Protein AF-A0A6L3ML78-F1 (afdb_monomer_lite)

Secondary structure (DSSP, 8-state):
-EEEEEE-HHHHHHHHHHS-TT-HHHHHHHHHHHHSS-EEHHHHHHH-TTHHHHHHHHHHTTSEEEEEE-TT--------TTS-EETTEEPPPPPPHHHHHHHHHHHH--SS--------TTS-HHHHHHHHHHHHHHH-TT--B----S-GGGHHHHHHHHHHHHBTTB-GGGB----TTS-HHHHHHHHHHHHTT--SB-

Organism: NCBI:txid1503055

pLDDT: mean 83.53, std 16.33, range [33.06, 96.94]

Structure (mmCIF, N/CA/C/O backbone):
data_AF-A0A6L3ML78-F1
#
_entry.id   AF-A0A6L3ML78-F1
#
loop_
_atom_site.group_PDB
_atom_site.id
_atom_site.type_symbol
_atom_site.label_atom_id
_atom_site.label_alt_id
_atom_site.label_comp_id
_atom_site.label_asym_id
_atom_site.label_entity_id
_atom_site.label_seq_id
_atom_site.pdbx_PDB_ins_code
_atom_site.Cartn_x
_atom_site.Cartn_y
_atom_site.Cartn_z
_atom_site.occupancy
_atom_site.B_iso_or_equiv
_atom_site.auth_seq_id
_atom_site.auth_comp_id
_atom_site.auth_asym_id
_atom_site.auth_atom_id
_atom_site.pdbx_PDB_model_num
ATOM 1 N N . PRO A 1 1 ? -17.386 3.793 2.631 1.00 55.84 1 PRO A N 1
ATOM 2 C CA . PRO A 1 1 ? -17.656 4.763 3.715 1.00 55.84 1 PRO A CA 1
ATOM 3 C C . PRO A 1 1 ? -17.001 4.334 5.033 1.00 55.84 1 PRO A C 1
ATOM 5 O O . PRO A 1 1 ? -17.181 3.195 5.463 1.00 55.84 1 PRO A O 1
ATOM 8 N N . GLU A 1 2 ? -16.196 5.215 5.623 1.00 75.12 2 GLU A N 1
ATOM 9 C CA . GLU A 1 2 ? -15.619 5.027 6.959 1.00 75.12 2 GLU A CA 1
ATOM 10 C C . GLU A 1 2 ? -16.429 5.862 7.963 1.00 75.12 2 GLU A C 1
ATOM 12 O O . GLU A 1 2 ? -16.670 7.046 7.727 1.00 75.12 2 GLU A O 1
ATOM 17 N N . LEU A 1 3 ? -16.877 5.248 9.064 1.00 84.12 3 LEU A N 1
ATOM 18 C CA . LEU A 1 3 ? -17.569 5.964 10.138 1.00 84.12 3 LEU A CA 1
ATOM 19 C C . LEU A 1 3 ? -16.542 6.633 11.047 1.00 84.12 3 LEU A C 1
ATOM 21 O O . LEU A 1 3 ? -15.679 5.961 11.622 1.00 84.12 3 LEU A O 1
ATOM 25 N N . ARG A 1 4 ? -16.674 7.947 11.204 1.00 89.38 4 ARG A N 1
ATOM 26 C CA . ARG A 1 4 ? -15.828 8.757 12.073 1.00 89.38 4 ARG A CA 1
ATOM 27 C C . ARG A 1 4 ? -16.647 9.376 13.192 1.00 89.38 4 ARG A C 1
ATOM 29 O O . ARG A 1 4 ? -17.733 9.902 12.975 1.00 89.38 4 ARG A O 1
ATOM 36 N N . TYR A 1 5 ? -16.101 9.306 14.398 1.00 92.38 5 TYR A N 1
ATOM 37 C CA . TYR A 1 5 ? -16.705 9.834 15.612 1.00 92.38 5 TYR A CA 1
ATOM 38 C C . TYR A 1 5 ? -16.014 11.142 15.964 1.00 92.38 5 TYR A C 1
ATOM 40 O O . TYR A 1 5 ? -14.812 11.153 16.231 1.00 92.38 5 TYR A O 1
ATOM 48 N N . ARG A 1 6 ? -16.762 12.242 15.968 1.00 93.38 6 ARG A N 1
ATOM 49 C CA . ARG A 1 6 ? -16.261 13.574 16.316 1.00 93.38 6 ARG A CA 1
ATOM 50 C C . ARG A 1 6 ? -16.903 14.057 17.605 1.00 93.38 6 ARG A C 1
ATOM 52 O O . ARG A 1 6 ? -18.104 13.891 17.810 1.00 93.38 6 ARG A O 1
ATOM 59 N N . LEU A 1 7 ? -16.114 14.699 18.461 1.00 94.44 7 LEU A N 1
ATOM 60 C CA . LEU A 1 7 ? -16.642 15.362 19.646 1.00 94.44 7 LEU A CA 1
ATOM 61 C C . LEU A 1 7 ? -17.448 16.606 19.253 1.00 94.44 7 LEU A C 1
ATOM 63 O O . LEU A 1 7 ? -16.925 17.498 18.584 1.00 94.44 7 LEU A O 1
ATOM 67 N N . THR A 1 8 ? -18.704 16.686 19.689 1.00 94.31 8 THR A N 1
ATOM 68 C CA . THR A 1 8 ? -19.526 17.889 19.495 1.00 94.31 8 THR A CA 1
ATOM 69 C C . THR A 1 8 ? -19.161 18.963 20.518 1.00 94.31 8 THR A C 1
ATOM 71 O O . THR A 1 8 ? -18.552 18.682 21.553 1.00 94.31 8 THR A O 1
ATOM 74 N N . GLU A 1 9 ? -19.571 20.207 20.276 1.00 91.06 9 GLU A N 1
ATOM 75 C CA . GLU A 1 9 ? -19.424 21.284 21.263 1.00 91.06 9 GLU A CA 1
ATOM 76 C C . GLU A 1 9 ? -20.159 20.951 22.575 1.00 91.06 9 GLU A C 1
ATOM 78 O O . GLU A 1 9 ? -19.611 21.115 23.666 1.00 91.06 9 GLU A O 1
ATOM 83 N N . THR A 1 10 ? -21.353 20.357 22.471 1.00 90.62 10 THR A N 1
ATOM 84 C CA . THR A 1 10 ? -22.127 19.868 23.620 1.00 90.62 10 THR A CA 1
ATOM 85 C C . THR A 1 10 ? -21.385 18.772 24.387 1.00 90.62 10 THR A C 1
ATOM 87 O O . THR A 1 10 ? -21.334 18.806 25.616 1.00 90.62 10 THR A O 1
ATOM 90 N N . GLY A 1 11 ? -20.766 17.817 23.686 1.00 91.62 11 GLY A N 1
ATOM 91 C CA . GLY A 1 11 ? -19.964 16.766 24.311 1.00 91.62 11 GLY A CA 1
ATOM 92 C C . GLY A 1 11 ? -18.706 17.298 24.986 1.00 91.62 11 GLY A C 1
ATOM 93 O O . GLY A 1 11 ? -18.366 16.852 26.082 1.00 91.62 11 GLY A O 1
ATOM 94 N N . ARG A 1 12 ? -18.046 18.292 24.380 1.00 91.56 12 ARG A N 1
ATOM 95 C CA . ARG A 1 12 ? -16.851 18.942 24.938 1.00 91.56 12 ARG A CA 1
ATOM 96 C C . ARG A 1 12 ? -17.141 19.622 26.276 1.00 91.56 12 ARG A C 1
ATOM 98 O O . ARG A 1 12 ? -16.306 19.550 27.173 1.00 91.56 12 ARG A O 1
ATOM 105 N N . ALA A 1 13 ? -18.319 20.226 26.423 1.00 90.62 13 ALA A N 1
ATOM 106 C CA . ALA A 1 13 ? -18.760 20.816 27.684 1.00 90.62 13 ALA A CA 1
ATOM 107 C C . ALA A 1 13 ? -19.220 19.764 28.714 1.00 90.62 13 ALA A C 1
ATOM 109 O O . ALA A 1 13 ? -18.950 19.915 29.900 1.00 90.62 13 ALA A O 1
ATOM 110 N N . ALA A 1 14 ? -19.901 18.696 28.281 1.00 90.12 14 ALA A N 1
ATOM 111 C CA . ALA A 1 14 ? -20.551 17.745 29.188 1.00 90.12 14 ALA A CA 1
ATOM 112 C C . ALA A 1 14 ? -19.639 16.613 29.706 1.00 90.12 14 ALA A C 1
ATOM 114 O O . ALA A 1 14 ? -19.778 16.185 30.853 1.00 90.12 14 ALA A O 1
ATOM 115 N N . LEU A 1 15 ? -18.715 16.096 28.885 1.00 89.62 15 LEU A N 1
ATOM 116 C CA . LEU A 1 15 ? -17.905 14.916 29.229 1.00 89.62 15 LEU A CA 1
ATOM 117 C C . LEU A 1 15 ? -16.982 15.089 30.453 1.00 89.62 15 LEU A C 1
ATOM 119 O O . LEU A 1 15 ? -16.873 14.128 31.220 1.00 89.62 15 LEU A O 1
ATOM 123 N N . PRO A 1 16 ? -16.318 16.240 30.693 1.00 86.38 16 PRO A N 1
ATOM 124 C CA . PRO A 1 16 ? -15.431 16.389 31.851 1.00 86.38 16 PRO A CA 1
ATOM 125 C C . PRO A 1 16 ? -16.120 16.104 33.196 1.00 86.38 16 PRO A C 1
ATOM 127 O O . PRO A 1 16 ? -15.530 15.437 34.058 1.00 86.38 16 PRO A O 1
ATOM 130 N N . ASP A 1 17 ? -17.379 16.535 33.322 1.00 87.19 17 ASP A N 1
ATOM 131 C CA . ASP A 1 17 ? -18.188 16.419 34.540 1.00 87.19 17 ASP A CA 1
ATOM 132 C C . ASP A 1 17 ? -19.038 15.141 34.570 1.00 87.19 17 ASP A C 1
ATOM 134 O O . ASP A 1 17 ? -19.231 14.543 35.629 1.00 87.19 17 ASP A O 1
ATOM 138 N N . ALA A 1 18 ? -19.518 14.674 33.413 1.00 87.81 18 ALA A N 1
ATOM 139 C CA . ALA A 1 18 ? -20.353 13.476 33.326 1.00 87.81 18 ALA A CA 1
ATOM 140 C C . ALA A 1 18 ? -19.575 12.166 33.547 1.00 87.81 18 ALA A C 1
ATOM 142 O O . ALA A 1 18 ? -20.171 11.131 33.862 1.00 87.81 18 ALA A O 1
ATOM 143 N N . LEU A 1 19 ? -18.249 12.173 33.361 1.00 90.06 19 LEU A N 1
ATOM 144 C CA . LEU A 1 19 ? -17.433 10.967 33.460 1.00 90.06 19 LEU A CA 1
ATOM 145 C C . LEU A 1 19 ? -16.939 10.700 34.890 1.00 90.06 19 LEU A C 1
ATOM 147 O O . LEU A 1 19 ? -16.355 11.580 35.529 1.00 90.06 19 LEU A O 1
ATOM 151 N N . PRO A 1 20 ? -17.036 9.451 35.385 1.00 86.75 20 PRO A N 1
ATOM 152 C CA . PRO A 1 20 ? -16.592 9.114 36.732 1.00 86.75 20 PRO A CA 1
ATOM 153 C C . PRO A 1 20 ? -15.099 9.412 36.923 1.00 86.75 20 PRO A C 1
ATOM 155 O O . PRO A 1 20 ? -14.268 9.112 36.060 1.00 86.75 20 PRO A O 1
ATOM 158 N N . ALA A 1 21 ? -14.736 9.963 38.085 1.00 78.50 21 ALA A N 1
ATOM 159 C CA . ALA A 1 21 ? -13.356 10.355 38.403 1.00 78.50 21 ALA A CA 1
ATOM 160 C C . ALA A 1 21 ? -12.352 9.189 38.293 1.00 78.50 21 ALA A C 1
ATOM 162 O O . ALA A 1 21 ? -11.209 9.382 37.894 1.00 78.50 21 ALA A O 1
ATOM 163 N N . ARG A 1 22 ? -12.792 7.956 38.587 1.00 79.88 22 ARG A N 1
ATOM 164 C CA . ARG A 1 22 ? -11.973 6.729 38.504 1.00 79.88 22 ARG A CA 1
ATOM 165 C C . ARG A 1 22 ? -12.090 5.987 37.160 1.00 79.88 22 ARG A C 1
ATOM 167 O O . ARG A 1 22 ? -11.505 4.921 36.994 1.00 79.88 22 ARG A O 1
ATOM 174 N N . GLY A 1 23 ? -12.826 6.531 36.187 1.00 84.69 23 GLY A N 1
ATOM 175 C CA . GLY A 1 23 ? -13.055 5.927 34.869 1.00 84.69 23 GLY A CA 1
ATOM 176 C C . GLY A 1 23 ? -11.926 6.186 33.870 1.00 84.69 23 GLY A C 1
ATOM 177 O O . GLY A 1 23 ? -12.154 6.823 32.845 1.00 84.69 23 GLY A O 1
ATOM 178 N N . ALA A 1 24 ? -10.713 5.696 34.143 1.00 86.06 24 ALA A N 1
ATOM 179 C CA . ALA A 1 24 ? -9.514 6.035 33.365 1.00 86.06 24 ALA A CA 1
ATOM 180 C C . ALA A 1 24 ? -9.612 5.711 31.857 1.00 86.06 24 ALA A C 1
ATOM 182 O O . ALA A 1 24 ? -9.069 6.444 31.037 1.00 86.06 24 ALA A O 1
ATOM 183 N N . ALA A 1 25 ? -10.298 4.629 31.468 1.00 85.25 25 ALA A N 1
ATOM 184 C CA . ALA A 1 25 ? -10.495 4.286 30.053 1.00 85.25 25 ALA A CA 1
ATOM 185 C C . ALA A 1 25 ? -11.492 5.227 29.349 1.00 85.25 25 ALA A C 1
ATOM 187 O O . ALA A 1 25 ? -11.229 5.672 28.238 1.00 85.25 25 ALA A O 1
ATOM 188 N N . LEU A 1 26 ? -12.594 5.586 30.020 1.00 90.94 26 LEU A N 1
ATOM 189 C CA . LEU A 1 26 ? -13.583 6.533 29.492 1.00 90.94 26 LEU A CA 1
ATOM 190 C C . LEU A 1 26 ? -12.979 7.928 29.323 1.00 90.94 26 LEU A C 1
ATOM 192 O O . LEU A 1 26 ? -13.167 8.562 28.291 1.00 90.94 26 LEU A O 1
ATOM 196 N N . ARG A 1 27 ? -12.202 8.380 30.315 1.00 89.44 27 ARG A N 1
ATOM 197 C CA . ARG A 1 27 ? -11.505 9.670 30.255 1.00 89.44 27 ARG A CA 1
ATOM 198 C C . ARG A 1 27 ? -10.441 9.696 29.157 1.00 89.44 27 ARG A C 1
ATOM 200 O O . ARG A 1 27 ? -10.343 10.698 28.468 1.00 89.44 27 ARG A O 1
ATOM 207 N N . ARG A 1 28 ? -9.706 8.598 28.934 1.00 90.38 28 ARG A N 1
ATOM 208 C CA . ARG A 1 28 ? -8.777 8.485 27.792 1.00 90.38 28 ARG A CA 1
ATOM 209 C C . ARG A 1 28 ? -9.492 8.569 26.446 1.00 90.38 28 ARG A C 1
ATOM 211 O O . ARG A 1 28 ? -9.011 9.272 25.568 1.00 90.38 28 ARG A O 1
ATOM 218 N N . LEU A 1 29 ? -10.628 7.887 26.292 1.00 91.62 29 LEU A N 1
ATOM 219 C CA . LEU A 1 29 ? -11.422 7.962 25.063 1.00 91.62 29 LEU A CA 1
ATOM 220 C C . LEU A 1 29 ? -11.949 9.387 24.815 1.00 91.62 29 LEU A C 1
ATOM 222 O O . LEU A 1 29 ? -11.827 9.896 23.706 1.00 91.62 29 LEU A O 1
ATOM 226 N N . ALA A 1 30 ? -12.480 10.044 25.850 1.00 91.88 30 ALA A N 1
ATOM 227 C CA . ALA A 1 30 ? -12.945 11.429 25.760 1.00 91.88 30 ALA A CA 1
ATOM 228 C C . ALA A 1 30 ? -11.808 12.411 25.443 1.00 91.88 30 ALA A C 1
ATOM 230 O O . ALA A 1 30 ? -11.984 13.297 24.614 1.00 91.88 30 ALA A O 1
ATOM 231 N N . GLN A 1 31 ? -10.639 12.228 26.063 1.00 89.94 31 GLN A N 1
ATOM 232 C CA . GLN A 1 31 ? -9.462 13.052 25.806 1.00 89.94 31 GLN A CA 1
ATOM 233 C C . GLN A 1 31 ? -8.976 12.894 24.361 1.00 89.94 31 GLN A C 1
ATOM 235 O O . GLN A 1 31 ? -8.762 13.886 23.680 1.00 89.94 31 GLN A O 1
ATOM 240 N N . ALA A 1 32 ? -8.893 11.663 23.853 1.00 86.94 32 ALA A N 1
ATOM 241 C CA . ALA A 1 32 ? -8.496 11.424 22.468 1.00 86.94 32 ALA A CA 1
ATOM 242 C C . ALA A 1 32 ? -9.461 12.066 21.459 1.00 86.94 32 ALA A C 1
ATOM 244 O O . ALA A 1 32 ? -9.012 12.646 20.476 1.00 86.94 32 ALA A O 1
ATOM 245 N N . LEU A 1 33 ? -10.772 12.025 21.720 1.00 90.25 33 LEU A N 1
ATOM 246 C CA . LEU A 1 33 ? -11.774 12.740 20.921 1.00 90.25 33 LEU A CA 1
ATOM 247 C C . LEU A 1 33 ? -11.673 14.270 21.038 1.00 90.25 33 LEU A C 1
ATOM 249 O O . LEU A 1 33 ? -12.135 14.977 20.149 1.00 90.25 33 LEU A O 1
ATOM 253 N N . ALA A 1 34 ? -11.129 14.791 22.138 1.00 88.44 34 ALA A N 1
ATOM 254 C CA . ALA A 1 34 ? -10.924 16.224 22.328 1.00 88.44 34 ALA A CA 1
ATOM 255 C C . ALA A 1 34 ? -9.651 16.734 21.634 1.00 88.44 34 ALA A C 1
ATOM 257 O O . ALA A 1 34 ? -9.654 17.883 21.182 1.00 88.44 34 ALA A O 1
ATOM 258 N N . ASP A 1 35 ? -8.620 15.884 21.561 1.00 85.56 35 ASP A N 1
ATOM 259 C CA . ASP A 1 35 ? -7.292 16.164 20.995 1.00 85.56 35 ASP A CA 1
ATOM 260 C C . ASP A 1 35 ? -7.204 15.906 19.481 1.00 85.56 35 ASP A C 1
ATOM 262 O O . ASP A 1 35 ? -6.277 16.382 18.827 1.00 85.56 35 ASP A O 1
ATOM 266 N N . THR A 1 36 ? -8.146 15.146 18.917 1.00 79.62 36 THR A N 1
ATOM 267 C CA . THR A 1 36 ? -8.196 14.806 17.487 1.00 79.62 36 THR A CA 1
ATOM 268 C C . THR A 1 36 ? -9.501 15.277 16.849 1.00 79.62 36 THR A C 1
ATOM 270 O O . THR A 1 36 ? -10.532 15.360 17.512 1.00 79.62 36 THR A O 1
ATOM 273 N N . ASP A 1 37 ? -9.482 15.564 15.542 1.00 79.00 37 ASP A N 1
ATOM 274 C CA . ASP A 1 37 ? -10.679 16.019 14.814 1.00 79.00 37 ASP A CA 1
ATOM 275 C C . ASP A 1 37 ? -11.779 14.949 14.728 1.00 79.00 37 ASP A C 1
ATOM 277 O O . ASP A 1 37 ? -12.964 15.271 14.609 1.00 79.00 37 ASP A O 1
ATOM 281 N N . SER A 1 38 ? -11.387 13.673 14.722 1.00 88.06 38 SER A N 1
ATOM 282 C CA . SER A 1 38 ? -12.282 12.515 14.758 1.00 88.06 38 SER A CA 1
ATOM 283 C C . SER A 1 38 ? -11.499 11.232 15.043 1.00 88.06 38 SER A C 1
ATOM 285 O O . SER A 1 38 ? -10.314 11.145 14.723 1.00 88.06 38 SER A O 1
ATOM 287 N N . LEU A 1 39 ? -12.177 10.217 15.581 1.00 86.31 39 LEU A N 1
ATOM 288 C CA . LEU A 1 39 ? -11.641 8.866 15.749 1.00 86.31 39 LEU A CA 1
ATOM 289 C C . LEU A 1 39 ? -12.404 7.857 14.898 1.00 86.31 39 LEU A C 1
ATOM 291 O O . LEU A 1 39 ? -13.612 7.979 14.694 1.00 86.31 39 LEU A O 1
ATOM 295 N N . THR A 1 40 ? -11.705 6.813 14.466 1.00 88.38 40 THR A N 1
ATOM 296 C CA . THR A 1 40 ? -12.326 5.610 13.908 1.00 88.38 40 THR A CA 1
ATOM 297 C C . THR A 1 40 ? -12.737 4.661 15.042 1.00 88.38 40 THR A C 1
ATOM 299 O O . THR A 1 40 ? -12.206 4.727 16.158 1.00 88.38 40 THR A O 1
ATOM 302 N N . LEU A 1 41 ? -13.680 3.743 14.790 1.00 85.69 41 LEU A N 1
ATOM 303 C CA . LEU A 1 41 ? -14.045 2.738 15.798 1.00 85.69 41 LEU A CA 1
ATOM 304 C C . LEU A 1 41 ? -12.859 1.836 16.217 1.00 85.69 41 LEU A C 1
ATOM 306 O O . LEU A 1 41 ? -12.744 1.547 17.413 1.00 85.69 41 LEU A O 1
ATOM 310 N N . PRO A 1 42 ? -11.981 1.376 15.299 1.00 80.69 42 PRO A N 1
ATOM 311 C CA . PRO A 1 42 ? -10.760 0.660 15.669 1.00 80.69 42 PRO A CA 1
ATOM 312 C C . PRO A 1 42 ? -9.862 1.441 16.638 1.00 80.69 42 PRO A C 1
ATOM 314 O O . PRO A 1 42 ? -9.512 0.899 17.689 1.00 80.69 42 PRO A O 1
ATOM 317 N N . ASP A 1 43 ? -9.567 2.714 16.357 1.00 81.88 43 ASP A N 1
ATOM 318 C CA . ASP A 1 43 ? -8.715 3.546 17.222 1.00 81.88 43 ASP A CA 1
ATOM 319 C C . ASP A 1 43 ? -9.351 3.751 18.600 1.00 81.88 43 ASP A C 1
ATOM 321 O O . ASP A 1 43 ? -8.701 3.620 19.641 1.00 81.88 43 ASP A O 1
ATOM 325 N N . ALA A 1 44 ? -10.665 3.977 18.632 1.00 88.06 44 ALA A N 1
ATOM 326 C CA . ALA A 1 44 ? -11.405 4.106 19.879 1.00 88.06 44 ALA A CA 1
ATOM 327 C C . ALA A 1 44 ? -11.350 2.821 20.730 1.00 88.06 44 ALA A C 1
ATOM 329 O O . ALA A 1 44 ? -11.258 2.895 21.959 1.00 88.06 44 ALA A O 1
ATOM 330 N N . ARG A 1 45 ? -11.352 1.633 20.104 1.00 86.19 45 ARG A N 1
ATOM 331 C CA . ARG A 1 45 ? -11.252 0.337 20.805 1.00 86.19 45 ARG A CA 1
ATOM 332 C C . ARG A 1 45 ? -9.894 0.107 21.464 1.00 86.19 45 ARG A C 1
ATOM 334 O O . ARG A 1 45 ? -9.852 -0.538 22.513 1.00 86.19 45 ARG A O 1
ATOM 341 N N . VAL A 1 46 ? -8.813 0.660 20.906 1.00 82.81 46 VAL A N 1
ATOM 342 C CA . VAL A 1 46 ? -7.479 0.643 21.538 1.00 82.81 46 VAL A CA 1
ATOM 343 C C . VAL A 1 46 ? -7.507 1.393 22.875 1.00 82.81 46 VAL A C 1
ATOM 345 O O . VAL A 1 46 ? -6.878 0.981 23.851 1.00 82.81 46 VAL A O 1
ATOM 348 N N . LEU A 1 47 ? -8.283 2.476 22.948 1.00 85.31 47 LEU A N 1
ATOM 349 C CA . LEU A 1 47 ? -8.393 3.326 24.135 1.00 85.31 47 LEU A CA 1
ATOM 350 C C . LEU A 1 47 ? -9.400 2.788 25.157 1.00 85.31 47 LEU A C 1
ATOM 352 O O . LEU A 1 47 ? -9.164 2.865 26.369 1.00 85.31 47 LEU A O 1
ATOM 356 N N . HIS A 1 48 ? -10.514 2.227 24.680 1.00 88.75 48 HIS A N 1
ATOM 357 C CA . HIS A 1 48 ? -11.566 1.666 25.514 1.00 88.75 48 HIS A CA 1
ATOM 358 C C . HIS A 1 48 ? -12.168 0.382 24.904 1.00 88.75 48 HIS A C 1
ATOM 360 O O . HIS A 1 48 ? -12.822 0.442 23.866 1.00 88.75 48 HIS A O 1
ATOM 366 N N . PRO A 1 49 ? -12.094 -0.777 25.593 1.00 81.56 49 PRO A N 1
ATOM 367 C CA . PRO A 1 49 ? -12.618 -2.043 25.064 1.00 81.56 49 PRO A CA 1
ATOM 368 C C . PRO A 1 49 ? -14.111 -2.039 24.703 1.00 81.56 49 PRO A C 1
ATOM 370 O O . PRO A 1 49 ? -14.536 -2.789 23.830 1.00 81.56 49 PRO A O 1
ATOM 373 N N . LYS A 1 50 ? -14.919 -1.201 25.369 1.00 90.44 50 LYS A N 1
ATOM 374 C CA . LYS A 1 50 ? -16.360 -1.051 25.105 1.00 90.44 50 LYS A CA 1
ATOM 375 C C . LYS A 1 50 ? -16.687 0.206 24.288 1.00 90.44 50 LYS A C 1
ATOM 377 O O . LYS A 1 50 ? -17.832 0.643 24.294 1.00 90.44 50 LYS A O 1
ATOM 382 N N . ALA A 1 51 ? -15.706 0.749 23.560 1.00 90.12 51 ALA A N 1
ATOM 383 C CA . ALA A 1 51 ? -15.838 1.997 22.812 1.00 90.12 51 ALA A CA 1
ATOM 384 C C . ALA A 1 51 ? -17.071 2.050 21.906 1.00 90.12 51 ALA A C 1
ATOM 386 O O . ALA A 1 51 ? -17.712 3.084 21.884 1.00 90.12 51 ALA A O 1
ATOM 387 N N . ALA A 1 52 ? -17.450 0.959 21.229 1.00 90.06 52 ALA A N 1
ATOM 388 C CA . ALA A 1 52 ? -18.645 0.943 20.375 1.00 90.06 52 ALA A CA 1
ATOM 389 C C . ALA A 1 52 ? -19.908 1.363 21.149 1.00 90.06 52 ALA A C 1
ATOM 391 O O . ALA A 1 52 ? -20.498 2.394 20.859 1.00 90.06 52 ALA A O 1
ATOM 392 N N . ALA A 1 53 ? -20.241 0.631 22.215 1.00 91.00 53 ALA A N 1
ATOM 393 C CA . ALA A 1 53 ? -21.417 0.922 23.032 1.00 91.00 53 ALA A CA 1
ATOM 394 C C . ALA A 1 53 ? -21.325 2.286 23.736 1.00 91.00 53 ALA A C 1
ATOM 396 O O . ALA A 1 53 ? -22.334 2.954 23.934 1.00 91.00 53 ALA A O 1
ATOM 397 N N . THR A 1 54 ? -20.118 2.704 24.126 1.00 93.94 54 THR A N 1
ATOM 398 C CA . THR A 1 54 ? -19.897 4.022 24.733 1.00 93.94 54 THR A CA 1
ATOM 399 C C . THR A 1 54 ? -20.126 5.155 23.739 1.00 93.94 54 THR A C 1
ATOM 401 O O . THR A 1 54 ? -20.775 6.134 24.085 1.00 93.94 54 THR A O 1
ATOM 404 N N . LEU A 1 55 ? -19.607 5.034 22.518 1.00 94.44 55 LEU A N 1
ATOM 405 C CA . LEU A 1 55 ? -19.771 6.035 21.470 1.00 94.44 55 LEU A CA 1
ATOM 406 C C . LEU A 1 55 ? -21.220 6.096 20.987 1.00 94.44 55 LEU A C 1
ATOM 408 O O . LEU A 1 55 ? -21.704 7.194 20.744 1.00 94.44 55 LEU A O 1
ATOM 412 N N . ASP A 1 56 ? -21.925 4.964 20.934 1.00 92.06 56 ASP A N 1
ATOM 413 C CA . ASP A 1 56 ? -23.359 4.925 20.627 1.00 92.06 56 ASP A CA 1
ATOM 414 C C . ASP A 1 56 ? -24.185 5.644 21.710 1.00 92.06 56 ASP A C 1
ATOM 416 O O . ASP A 1 56 ? -25.048 6.462 21.392 1.00 92.06 56 ASP A O 1
ATOM 420 N N . ASP A 1 57 ? -23.891 5.408 22.997 1.00 94.31 57 ASP A N 1
ATOM 421 C CA . ASP A 1 57 ? -24.524 6.129 24.114 1.00 94.31 57 ASP A CA 1
ATOM 422 C C . ASP A 1 57 ? -24.211 7.633 24.067 1.00 94.31 57 ASP A C 1
ATOM 424 O O . ASP A 1 57 ? -25.101 8.465 24.246 1.00 94.31 57 ASP A O 1
ATOM 428 N N . TRP A 1 58 ? -22.964 8.011 23.779 1.00 95.50 58 TRP A N 1
ATOM 429 C CA . TRP A 1 58 ? -22.578 9.418 23.658 1.00 95.50 58 TRP A CA 1
ATOM 430 C C . TRP A 1 58 ? -23.199 10.084 22.430 1.00 95.50 58 TRP A C 1
ATOM 432 O O . TRP A 1 58 ? -23.584 11.249 22.511 1.00 95.50 58 TRP A O 1
ATOM 442 N N . ALA A 1 59 ? -23.363 9.360 21.324 1.00 93.94 59 ALA A N 1
ATOM 443 C CA . ALA A 1 59 ? -24.055 9.855 20.142 1.00 93.94 59 ALA A CA 1
ATOM 444 C C . ALA A 1 59 ? -25.552 10.054 20.402 1.00 93.94 59 ALA A C 1
ATOM 446 O O . ALA A 1 59 ? -26.095 11.108 20.073 1.00 93.94 59 ALA A O 1
ATOM 447 N N . ALA A 1 60 ? -26.205 9.115 21.094 1.00 92.69 60 ALA A N 1
ATOM 448 C CA . ALA A 1 60 ? -27.603 9.248 21.506 1.00 92.69 60 ALA A CA 1
ATOM 449 C C . ALA A 1 60 ? -27.842 10.458 22.431 1.00 92.69 60 ALA A C 1
ATOM 451 O O . ALA A 1 60 ? -28.922 11.045 22.427 1.00 92.69 60 ALA A O 1
ATOM 452 N N . ARG A 1 61 ? -26.824 10.862 23.202 1.00 93.00 61 ARG A N 1
ATOM 453 C CA . ARG A 1 61 ? -26.836 12.065 24.056 1.00 93.00 61 ARG A CA 1
ATOM 454 C C . ARG A 1 61 ? -26.423 13.348 23.328 1.00 93.00 61 ARG A C 1
ATOM 456 O O . ARG A 1 61 ? -26.390 14.409 23.948 1.00 93.00 61 ARG A O 1
ATOM 463 N N . GLY A 1 62 ? -26.069 13.263 22.046 1.00 92.69 62 GLY A N 1
ATOM 464 C CA . GLY A 1 62 ? -25.567 14.387 21.254 1.00 92.69 62 GLY A CA 1
ATOM 465 C C . GLY A 1 62 ? -24.148 14.838 21.617 1.00 92.69 62 GLY A C 1
ATOM 466 O O . GLY A 1 62 ? -23.727 15.918 21.208 1.00 92.69 62 GLY A O 1
ATOM 467 N N . TRP A 1 63 ? -23.399 14.051 22.393 1.00 94.62 63 TRP A N 1
ATOM 468 C CA . TRP A 1 63 ? -22.020 14.362 22.791 1.00 94.62 63 TRP A CA 1
ATOM 469 C C . TRP A 1 63 ? -21.003 14.004 21.706 1.00 94.62 63 TRP A C 1
ATOM 471 O O . TRP A 1 63 ? -19.930 14.598 21.634 1.00 94.62 63 TRP A O 1
ATOM 481 N N . VAL A 1 64 ? -21.342 13.042 20.853 1.00 95.25 64 VAL A N 1
ATOM 482 C CA . VAL A 1 64 ? -20.523 12.621 19.716 1.00 95.25 64 VAL A CA 1
ATOM 483 C C . VAL A 1 64 ? -21.370 12.662 18.449 1.00 95.25 64 VAL A C 1
ATOM 485 O O . VAL A 1 64 ? -22.505 12.199 18.443 1.00 95.25 64 VAL A O 1
ATOM 488 N N . ALA A 1 65 ? -20.822 13.217 17.374 1.00 92.38 65 ALA A N 1
ATOM 489 C CA . ALA A 1 65 ? -21.399 13.134 16.040 1.00 92.38 65 ALA A CA 1
ATOM 490 C C . ALA A 1 65 ? -20.772 11.957 15.287 1.00 92.38 65 ALA A C 1
ATOM 492 O O . ALA A 1 65 ? -19.568 11.711 15.408 1.00 92.38 65 ALA A O 1
ATOM 493 N N . ILE A 1 66 ? -21.592 11.243 14.518 1.00 91.69 66 ILE A N 1
ATOM 494 C CA . ILE A 1 66 ? -21.148 10.167 13.632 1.00 91.69 66 ILE A CA 1
ATOM 495 C C . ILE A 1 66 ? -21.218 10.709 12.210 1.00 91.69 66 ILE A C 1
ATOM 497 O O . ILE A 1 66 ? -22.300 11.015 11.713 1.00 91.69 66 ILE A O 1
ATOM 501 N N . GLU A 1 67 ? -20.062 10.842 11.575 1.00 87.00 67 GLU A N 1
ATOM 502 C CA . GLU A 1 67 ? -19.942 11.286 10.192 1.00 87.00 67 GLU A CA 1
ATOM 503 C C . GLU A 1 67 ? -19.540 10.098 9.321 1.00 87.00 67 GLU A C 1
ATOM 505 O O . GLU A 1 67 ? -18.591 9.369 9.620 1.00 87.00 67 GLU A O 1
ATOM 510 N N . GLU A 1 68 ? -20.284 9.889 8.240 1.00 75.50 68 GLU A N 1
ATOM 511 C CA . GLU A 1 68 ? -19.931 8.919 7.215 1.00 75.50 68 GLU A CA 1
ATOM 512 C C . GLU A 1 68 ? -19.071 9.632 6.174 1.00 75.50 68 GLU A C 1
ATOM 514 O O . GLU A 1 68 ? -19.573 10.388 5.342 1.00 75.50 68 GLU A O 1
ATOM 519 N N . ILE A 1 69 ? -17.758 9.423 6.246 1.00 61.66 69 ILE A N 1
ATOM 520 C CA . ILE A 1 69 ? -16.837 10.046 5.302 1.00 61.66 69 ILE A CA 1
ATOM 521 C C . ILE A 1 69 ? -16.699 9.112 4.093 1.00 61.66 69 ILE A C 1
ATOM 523 O O . ILE A 1 69 ? -16.298 7.942 4.194 1.00 61.66 69 ILE A O 1
ATOM 527 N N . GLY A 1 70 ? -17.106 9.624 2.929 1.00 49.59 70 GLY A N 1
ATOM 528 C CA . GLY A 1 70 ? -16.777 9.036 1.636 1.00 49.59 70 GLY A CA 1
ATOM 529 C C . GLY A 1 70 ? -15.263 9.056 1.432 1.00 49.59 70 GLY A C 1
ATOM 530 O O . GLY A 1 70 ? -14.574 9.917 1.959 1.00 49.59 70 GLY A O 1
ATOM 531 N N . TRP A 1 71 ? -14.724 8.105 0.672 1.00 48.94 71 TRP A N 1
ATOM 532 C CA . TRP A 1 71 ? -13.275 7.903 0.496 1.00 48.94 71 TRP A CA 1
ATOM 533 C C . TRP A 1 71 ? -12.505 9.086 -0.146 1.00 48.94 71 TRP A C 1
ATOM 535 O O . TRP A 1 71 ? -11.322 8.953 -0.431 1.00 48.94 71 TRP A O 1
ATOM 545 N N . THR A 1 72 ? -13.135 10.243 -0.353 1.00 46.53 72 THR A N 1
ATOM 546 C CA . THR A 1 72 ? -12.553 11.428 -0.995 1.00 46.53 72 THR A CA 1
ATOM 547 C C . THR A 1 72 ? -12.013 12.493 -0.036 1.00 46.53 72 THR A C 1
ATOM 549 O O . THR A 1 72 ? -11.256 13.339 -0.495 1.00 46.53 72 THR A O 1
ATOM 552 N N . ASP A 1 73 ? -12.329 12.457 1.268 1.00 39.00 73 ASP A N 1
ATOM 553 C CA . ASP A 1 73 ? -12.080 13.613 2.160 1.00 39.00 73 ASP A CA 1
ATOM 554 C C . ASP A 1 73 ? -11.164 13.349 3.371 1.00 39.00 73 ASP A C 1
ATOM 556 O O . ASP A 1 73 ? -11.079 14.175 4.281 1.00 39.00 73 ASP A O 1
ATOM 560 N N . ALA A 1 74 ? -10.430 12.231 3.415 1.00 38.03 74 ALA A N 1
ATOM 561 C CA . ALA A 1 74 ? -9.391 12.065 4.434 1.00 38.03 74 ALA A CA 1
ATOM 562 C C . ALA A 1 74 ? -8.165 12.934 4.071 1.00 38.03 74 ALA A C 1
ATOM 564 O O . ALA A 1 74 ? -7.556 12.704 3.022 1.00 38.03 74 ALA A O 1
ATOM 565 N N . PRO A 1 75 ? -7.748 13.903 4.912 1.00 36.59 75 PRO A N 1
ATOM 566 C CA . PRO A 1 75 ? -6.508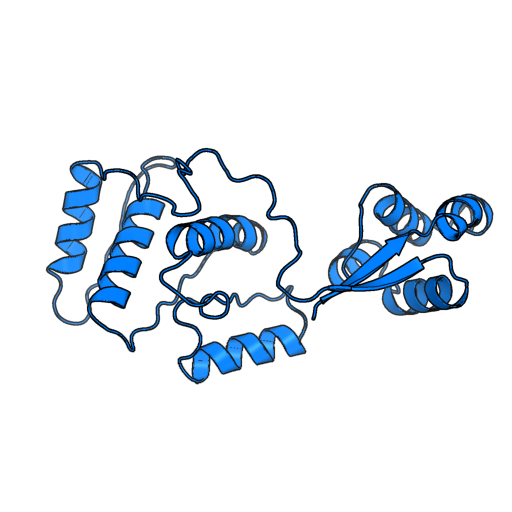 14.623 4.680 1.00 36.59 75 PRO A CA 1
ATOM 567 C C . PRO A 1 75 ? -5.357 13.626 4.805 1.00 36.59 75 PRO A C 1
ATOM 569 O O . PRO A 1 75 ? -5.123 13.055 5.872 1.00 36.59 75 PRO A O 1
ATOM 572 N N . VAL A 1 76 ? -4.649 13.409 3.700 1.00 43.91 76 VAL A N 1
ATOM 573 C CA . VAL A 1 76 ? -3.386 12.669 3.669 1.00 43.91 76 VAL A CA 1
ATOM 574 C C . VAL A 1 76 ? -2.458 13.299 4.722 1.00 43.91 76 VAL A C 1
ATOM 576 O O . VAL A 1 76 ? -2.232 14.514 4.665 1.00 43.91 76 VAL A O 1
ATOM 579 N N . PRO A 1 77 ? -1.922 12.537 5.698 1.00 36.75 77 PRO A N 1
ATOM 580 C CA . PRO A 1 77 ? -0.885 13.049 6.586 1.00 36.75 77 PRO A CA 1
ATOM 581 C C . PRO A 1 77 ? 0.252 13.609 5.729 1.00 36.75 77 PRO A C 1
ATOM 583 O O . PRO A 1 77 ? 0.629 12.971 4.747 1.00 36.75 77 PRO A O 1
ATOM 586 N N . LYS A 1 78 ? 0.747 14.809 6.071 1.00 33.44 78 LYS A N 1
ATOM 587 C CA . LYS A 1 78 ? 1.743 15.568 5.292 1.00 33.44 78 LYS A CA 1
ATOM 588 C C . LYS A 1 78 ? 2.748 14.649 4.598 1.00 33.44 78 LYS A C 1
ATOM 590 O O . LYS A 1 78 ? 3.424 13.857 5.255 1.00 33.44 78 LYS A O 1
ATOM 595 N N . ALA A 1 79 ? 2.821 14.797 3.276 1.00 34.75 79 ALA A N 1
ATOM 596 C CA . ALA A 1 79 ? 3.780 14.119 2.426 1.00 34.75 79 ALA A CA 1
ATOM 597 C C . ALA A 1 79 ? 5.182 14.191 3.045 1.00 34.75 79 ALA A C 1
ATOM 599 O O . ALA A 1 79 ? 5.635 15.256 3.459 1.00 34.75 79 ALA A O 1
ATOM 600 N N . VAL A 1 80 ? 5.868 13.051 3.096 1.00 39.50 80 VAL A N 1
ATOM 601 C CA . VAL A 1 80 ? 7.325 13.053 3.211 1.00 39.50 80 VAL A CA 1
ATOM 602 C C . VAL A 1 80 ? 7.882 13.778 1.983 1.00 39.50 80 VAL A C 1
ATOM 604 O O . VAL A 1 80 ? 7.511 13.441 0.858 1.00 39.50 80 VAL A O 1
ATOM 607 N N . ASP A 1 81 ? 8.754 14.763 2.209 1.00 38.72 81 ASP A N 1
ATOM 608 C CA . ASP A 1 81 ? 9.344 15.708 1.235 1.00 38.72 81 ASP A CA 1
ATOM 609 C C . ASP A 1 81 ? 10.177 15.067 0.097 1.00 38.72 81 ASP A C 1
ATOM 611 O O . ASP A 1 81 ? 10.961 15.727 -0.580 1.00 38.72 81 ASP A O 1
ATOM 615 N N . ASN A 1 82 ? 10.017 13.772 -0.167 1.00 42.38 82 ASN A N 1
ATOM 616 C CA . ASN A 1 82 ? 10.827 13.032 -1.133 1.00 42.38 82 ASN A CA 1
ATOM 617 C C . ASN A 1 82 ? 10.217 13.035 -2.547 1.00 42.38 82 ASN A C 1
ATOM 619 O O . ASN A 1 82 ? 10.815 12.498 -3.477 1.00 42.38 82 ASN A O 1
ATOM 623 N N . LEU A 1 83 ? 9.026 13.617 -2.722 1.00 45.38 83 LEU A N 1
ATOM 624 C CA . LEU A 1 83 ? 8.332 13.725 -4.003 1.00 45.38 83 LEU A CA 1
ATOM 625 C C . LEU A 1 83 ? 8.165 15.210 -4.333 1.00 45.38 83 LEU A C 1
ATOM 627 O O . LEU A 1 83 ? 7.337 15.894 -3.733 1.00 45.38 83 LEU A O 1
ATOM 631 N N . SER A 1 84 ? 8.939 15.714 -5.300 1.00 37.56 84 SER A N 1
ATOM 632 C CA . SER A 1 84 ? 8.675 17.033 -5.884 1.00 37.56 84 SER A CA 1
ATOM 633 C C . SER A 1 84 ? 7.275 17.020 -6.493 1.00 37.56 84 SER A C 1
ATOM 635 O O . SER A 1 84 ? 7.017 16.370 -7.507 1.00 37.56 84 SER A O 1
ATOM 637 N N . THR A 1 85 ? 6.345 17.705 -5.837 1.00 34.34 85 THR A N 1
ATOM 638 C CA . THR A 1 85 ? 4.972 17.866 -6.303 1.00 34.34 85 THR A CA 1
ATOM 639 C C . THR A 1 85 ? 4.916 19.099 -7.192 1.00 34.34 85 THR A C 1
ATOM 641 O O . THR A 1 85 ? 5.000 20.234 -6.733 1.00 34.34 85 THR A O 1
ATOM 644 N N . THR A 1 86 ? 4.779 18.894 -8.499 1.00 33.06 86 THR A N 1
ATOM 645 C CA . THR A 1 86 ? 4.433 19.975 -9.424 1.00 33.06 86 THR A CA 1
ATOM 646 C C . THR A 1 86 ? 3.090 19.626 -10.055 1.00 33.06 86 THR A C 1
ATOM 648 O O . THR A 1 86 ? 2.996 18.746 -10.901 1.00 33.06 86 THR A O 1
ATOM 651 N N . SER A 1 87 ? 2.029 20.312 -9.615 1.00 35.66 87 SER A N 1
ATOM 652 C CA . SER A 1 87 ? 0.686 20.252 -10.217 1.00 35.66 87 SER A CA 1
ATOM 653 C C . SER A 1 87 ? -0.002 18.868 -10.193 1.00 35.66 87 SER A C 1
ATOM 655 O O . SER A 1 87 ? -0.453 18.362 -11.215 1.00 35.66 87 SER A O 1
ATOM 657 N N . GLY A 1 88 ? -0.073 18.220 -9.022 1.00 45.31 88 GLY A N 1
ATOM 658 C CA . GLY A 1 88 ? -0.884 17.002 -8.816 1.00 45.31 88 GLY A CA 1
ATOM 659 C C . GLY A 1 88 ? -0.363 15.721 -9.486 1.00 45.31 88 GLY A C 1
ATOM 660 O O . GLY A 1 88 ? -0.871 14.640 -9.208 1.00 45.31 88 GLY A O 1
ATOM 661 N N . ARG A 1 89 ? 0.685 15.815 -10.310 1.00 47.47 89 ARG A N 1
ATOM 662 C CA . ARG A 1 89 ? 1.468 14.679 -10.800 1.00 47.47 89 ARG A CA 1
ATOM 663 C C . ARG A 1 89 ? 2.782 14.643 -10.039 1.00 47.47 89 ARG A C 1
ATOM 665 O O . ARG A 1 89 ? 3.565 15.590 -10.105 1.00 47.47 89 ARG A O 1
ATOM 672 N N . THR A 1 90 ? 3.038 13.557 -9.316 1.00 58.69 90 THR A N 1
ATOM 673 C CA . THR A 1 90 ? 4.393 13.315 -8.825 1.00 58.69 90 THR A CA 1
ATOM 674 C C . THR A 1 90 ? 5.246 12.935 -10.030 1.00 58.69 90 THR A C 1
ATOM 676 O O . THR A 1 90 ? 4.957 11.975 -10.742 1.00 58.69 90 THR A O 1
ATOM 679 N N . VAL A 1 91 ? 6.258 13.746 -10.336 1.00 71.38 91 VAL A N 1
ATOM 680 C CA . VAL A 1 91 ? 7.262 13.351 -11.326 1.00 71.38 91 VAL A CA 1
ATOM 681 C C . VAL A 1 91 ? 8.181 12.355 -10.618 1.00 71.38 91 VAL A C 1
ATOM 683 O O . VAL A 1 91 ? 8.720 12.707 -9.564 1.00 71.38 91 VAL A O 1
ATOM 686 N N . PRO A 1 92 ? 8.345 11.119 -11.129 1.00 81.31 92 PRO A N 1
ATOM 687 C CA . PRO A 1 92 ? 9.286 10.177 -10.540 1.00 81.31 92 PRO A CA 1
ATOM 688 C C . PRO A 1 92 ? 10.690 10.796 -10.519 1.00 81.31 92 PRO A C 1
ATOM 690 O O . PRO A 1 92 ? 11.093 11.395 -11.522 1.00 81.31 92 PRO A O 1
ATOM 693 N N . PRO A 1 93 ? 11.430 10.695 -9.404 1.00 84.94 93 PRO A N 1
ATOM 694 C CA . PRO A 1 93 ? 12.792 11.204 -9.349 1.00 84.94 93 PRO A CA 1
ATOM 695 C C . PRO A 1 93 ? 13.670 10.490 -10.384 1.00 84.94 93 PRO A C 1
ATOM 697 O O . PRO A 1 93 ? 13.440 9.329 -10.726 1.00 84.94 93 PRO A O 1
ATOM 700 N N . ALA A 1 94 ? 14.693 11.183 -10.885 1.00 89.69 94 ALA A N 1
ATOM 701 C CA . ALA A 1 94 ? 15.691 10.545 -11.732 1.00 89.69 94 ALA A CA 1
ATOM 702 C C . ALA A 1 94 ? 16.422 9.455 -10.931 1.00 89.69 94 ALA A C 1
ATOM 704 O O . ALA A 1 94 ? 16.867 9.700 -9.807 1.00 89.69 94 ALA A O 1
ATOM 705 N N . LEU A 1 95 ? 16.534 8.262 -11.515 1.00 91.50 95 LEU A N 1
ATOM 706 C CA . LEU A 1 95 ? 17.272 7.159 -10.909 1.00 91.50 95 LEU A CA 1
ATOM 707 C C . LEU A 1 95 ? 18.774 7.445 -10.937 1.00 91.50 95 LEU A C 1
ATOM 709 O O . LEU A 1 95 ? 19.287 8.024 -11.894 1.00 91.50 95 LEU A O 1
ATOM 713 N N . THR A 1 96 ? 19.481 7.000 -9.901 1.00 94.00 96 THR A N 1
ATOM 714 C CA . THR A 1 96 ? 20.947 6.928 -9.946 1.00 94.00 96 THR A CA 1
ATOM 715 C C . THR A 1 96 ? 21.397 5.813 -10.889 1.00 94.00 96 THR A C 1
ATOM 717 O O . THR A 1 96 ? 20.636 4.879 -11.147 1.00 94.00 96 THR A O 1
ATOM 720 N N . ASP A 1 97 ? 22.655 5.846 -11.333 1.00 95.75 97 ASP A N 1
ATOM 721 C CA . ASP A 1 97 ? 23.215 4.805 -12.210 1.00 95.75 97 ASP A CA 1
ATOM 722 C C . ASP A 1 97 ? 23.038 3.394 -11.622 1.00 95.75 97 ASP A C 1
ATOM 724 O O . ASP A 1 97 ? 22.605 2.477 -12.312 1.00 95.75 97 ASP A O 1
ATOM 728 N N . GLN A 1 98 ? 23.267 3.233 -10.313 1.00 93.94 98 GLN A N 1
ATOM 729 C CA . GLN A 1 98 ? 23.093 1.950 -9.620 1.00 93.94 98 GLN A CA 1
ATOM 730 C C . GLN A 1 98 ? 21.626 1.496 -9.555 1.00 93.94 98 GLN A C 1
ATOM 732 O O . GLN A 1 98 ? 21.331 0.303 -9.608 1.00 93.94 98 GLN A O 1
ATOM 737 N N . GLN A 1 99 ? 20.686 2.434 -9.410 1.00 95.38 99 GLN A N 1
ATOM 738 C CA . GLN A 1 99 ? 19.257 2.119 -9.408 1.00 95.38 99 GLN A CA 1
ATOM 739 C C . GLN A 1 99 ? 18.759 1.769 -10.814 1.00 95.38 99 GLN A C 1
ATOM 741 O O . GLN A 1 99 ? 17.935 0.865 -10.955 1.00 95.38 99 GLN A O 1
ATOM 746 N N . ALA A 1 100 ? 19.264 2.463 -11.837 1.00 95.69 100 ALA A N 1
ATOM 747 C CA . ALA A 1 100 ? 18.986 2.169 -13.237 1.00 95.69 100 ALA A CA 1
ATOM 748 C C . ALA A 1 100 ? 19.517 0.781 -13.620 1.00 95.69 100 ALA A C 1
ATOM 750 O O . ALA A 1 100 ? 18.756 -0.027 -14.141 1.00 95.69 100 ALA A O 1
ATOM 751 N N . GLU A 1 101 ? 20.757 0.454 -13.246 1.00 96.38 101 GLU A N 1
ATOM 752 C CA . GLU A 1 101 ? 21.345 -0.875 -13.454 1.00 96.38 101 GLU A CA 1
ATOM 753 C C . GLU A 1 101 ? 20.502 -1.981 -12.796 1.00 96.38 101 GLU A C 1
ATOM 755 O O . GLU A 1 101 ? 20.194 -3.000 -13.420 1.00 96.38 101 GLU A O 1
ATOM 760 N N . ALA A 1 102 ? 20.057 -1.768 -11.552 1.00 96.62 102 ALA A N 1
ATOM 761 C CA . ALA A 1 102 ? 19.182 -2.713 -10.863 1.00 96.62 102 ALA A CA 1
ATOM 762 C C . ALA A 1 102 ? 17.829 -2.889 -11.576 1.00 96.62 102 ALA A C 1
ATOM 764 O O . ALA A 1 102 ? 17.325 -4.008 -11.690 1.00 96.62 102 ALA A O 1
ATOM 765 N N . LEU A 1 103 ? 17.236 -1.797 -12.066 1.00 95.62 103 LEU A N 1
ATOM 766 C CA . LEU A 1 103 ? 15.982 -1.840 -12.813 1.00 95.62 103 LEU A CA 1
ATOM 767 C C . LEU A 1 103 ? 16.144 -2.557 -14.160 1.00 95.62 103 LEU A C 1
ATOM 769 O O . LEU A 1 103 ? 15.274 -3.341 -14.541 1.00 95.62 103 LEU A O 1
ATOM 773 N N . ASP A 1 104 ? 17.249 -2.323 -14.861 1.00 96.25 104 ASP A N 1
ATOM 774 C CA . ASP A 1 104 ? 17.555 -2.966 -16.137 1.00 96.25 104 ASP A CA 1
ATOM 775 C C . ASP A 1 104 ? 17.749 -4.474 -15.968 1.00 96.25 104 ASP A C 1
ATOM 777 O O . ASP A 1 104 ? 17.207 -5.255 -16.755 1.00 96.25 104 ASP A O 1
ATOM 781 N N . ALA A 1 105 ? 18.413 -4.906 -14.891 1.00 96.31 105 ALA A N 1
ATOM 782 C CA . ALA A 1 105 ? 18.526 -6.321 -14.543 1.00 96.31 105 ALA A CA 1
ATOM 783 C C . ALA A 1 105 ? 17.150 -6.978 -14.320 1.00 96.31 105 ALA A C 1
ATOM 785 O O . ALA A 1 105 ? 16.906 -8.086 -14.806 1.00 96.31 105 ALA A O 1
ATOM 786 N N . ILE A 1 106 ? 16.225 -6.283 -13.643 1.00 96.00 106 ILE A N 1
ATOM 787 C CA . ILE A 1 106 ? 14.844 -6.756 -13.451 1.00 96.00 106 ILE A CA 1
ATOM 788 C C . ILE A 1 106 ? 14.103 -6.831 -14.797 1.00 96.00 106 ILE A C 1
ATOM 790 O O . ILE A 1 106 ? 13.421 -7.819 -15.065 1.00 96.00 106 ILE A O 1
ATOM 794 N N . ARG A 1 107 ? 14.242 -5.820 -15.666 1.00 93.38 107 ARG A N 1
ATOM 795 C CA . ARG A 1 107 ? 13.572 -5.766 -16.981 1.00 93.38 107 ARG A CA 1
ATOM 796 C C . ARG A 1 107 ? 14.081 -6.819 -17.962 1.00 93.38 107 ARG A C 1
ATOM 798 O O . ARG A 1 107 ? 13.306 -7.313 -18.777 1.00 93.38 107 ARG A O 1
ATOM 805 N N . ALA A 1 108 ? 15.369 -7.150 -17.906 1.00 94.81 108 ALA A N 1
ATOM 806 C CA . ALA A 1 108 ? 15.985 -8.144 -18.780 1.00 94.81 108 ALA A CA 1
ATOM 807 C C . ALA A 1 108 ? 15.601 -9.591 -18.415 1.00 94.81 108 ALA A C 1
ATOM 809 O O . ALA A 1 108 ? 15.801 -10.507 -19.221 1.00 94.81 108 ALA A O 1
ATOM 810 N N . ALA A 1 109 ? 15.052 -9.806 -17.216 1.00 94.50 109 ALA A N 1
ATOM 811 C CA . ALA A 1 109 ? 14.640 -11.115 -16.736 1.00 94.50 109 ALA A CA 1
ATOM 812 C C . ALA A 1 109 ? 13.569 -11.745 -17.639 1.00 94.50 109 ALA A C 1
ATOM 814 O O . ALA A 1 109 ? 12.600 -11.103 -18.043 1.00 94.50 109 ALA A O 1
ATOM 815 N N . ARG A 1 110 ? 13.715 -13.043 -17.922 1.00 91.81 110 ARG A N 1
ATOM 816 C CA . ARG A 1 110 ? 12.712 -13.833 -18.646 1.00 91.81 110 ARG A CA 1
ATOM 817 C C . ARG A 1 110 ? 12.190 -14.942 -17.749 1.00 91.81 110 ARG A C 1
ATOM 819 O O . ARG A 1 110 ? 12.974 -15.669 -17.148 1.00 91.81 110 ARG A O 1
ATOM 826 N N . GLY A 1 111 ? 10.870 -15.104 -17.710 1.00 92.44 111 GLY A N 1
ATOM 827 C CA . GLY A 1 111 ? 10.231 -16.062 -16.810 1.00 92.44 111 GLY A CA 1
ATOM 828 C C . GLY A 1 111 ? 10.378 -15.662 -15.339 1.00 92.44 111 GLY A C 1
ATOM 829 O O . GLY A 1 111 ? 10.485 -14.481 -15.014 1.00 92.44 111 GLY A O 1
ATOM 830 N N . PHE A 1 112 ? 10.344 -16.649 -14.445 1.00 95.31 112 PHE A N 1
ATOM 831 C CA . PHE A 1 112 ? 10.540 -16.422 -13.015 1.00 95.31 112 PHE A CA 1
ATOM 832 C C . PHE A 1 112 ? 12.021 -16.177 -12.701 1.00 95.31 112 PHE A C 1
ATOM 834 O O . PHE A 1 112 ?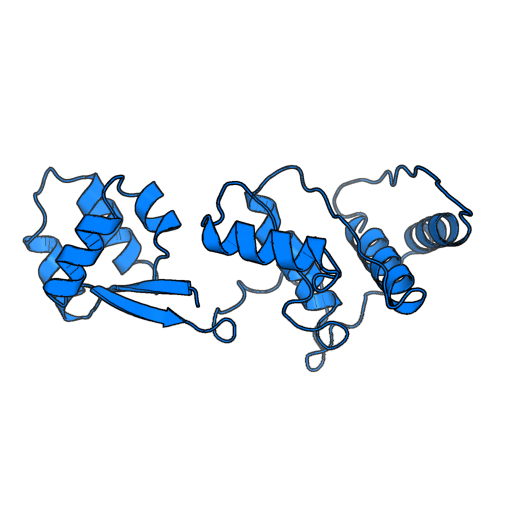 12.871 -16.994 -13.054 1.00 95.31 112 PHE A O 1
ATOM 841 N N . ALA A 1 113 ? 12.311 -15.085 -11.993 1.00 95.25 113 ALA A N 1
ATOM 842 C CA . ALA A 1 113 ? 13.655 -14.743 -11.547 1.00 95.25 113 ALA A CA 1
ATOM 843 C C . ALA A 1 113 ? 13.611 -14.106 -10.145 1.00 95.25 113 ALA A C 1
ATOM 845 O O . ALA A 1 113 ? 12.938 -13.088 -9.960 1.00 95.25 113 ALA A O 1
ATOM 846 N N . PRO A 1 114 ? 14.302 -14.684 -9.147 1.00 96.12 114 PRO A N 1
ATOM 847 C CA . PRO A 1 114 ? 14.438 -14.072 -7.834 1.00 96.12 114 PRO A CA 1
ATOM 848 C C . PRO A 1 114 ? 15.551 -13.016 -7.844 1.00 96.12 114 PRO A C 1
ATOM 850 O O . PRO A 1 114 ? 16.649 -13.262 -8.339 1.00 96.12 114 PRO A O 1
ATOM 853 N N . PHE A 1 115 ? 15.284 -11.863 -7.234 1.00 95.62 115 PHE A N 1
ATOM 854 C CA . PHE A 1 115 ? 16.252 -10.778 -7.081 1.00 95.62 115 PHE A CA 1
ATOM 855 C C . PHE A 1 115 ? 16.395 -10.390 -5.613 1.00 95.62 115 PHE A C 1
ATOM 857 O O . PHE A 1 115 ? 15.408 -10.313 -4.882 1.00 95.62 115 PHE A O 1
ATOM 864 N N . LEU A 1 116 ? 17.625 -10.085 -5.202 1.00 96.06 116 LEU A N 1
ATOM 865 C CA . LEU A 1 116 ? 17.910 -9.405 -3.945 1.00 96.06 116 LEU A CA 1
ATOM 866 C C . LEU A 1 116 ? 18.420 -8.000 -4.262 1.00 96.06 116 LEU A C 1
ATOM 868 O O . LEU A 1 116 ? 19.547 -7.838 -4.726 1.00 96.06 116 LEU A O 1
ATOM 872 N N . LEU A 1 117 ? 17.609 -6.981 -3.975 1.00 93.94 117 LEU A N 1
ATOM 873 C CA . LEU A 1 117 ? 18.048 -5.591 -4.053 1.00 93.94 117 LEU A CA 1
ATOM 874 C C . LEU A 1 117 ? 18.719 -5.188 -2.736 1.00 93.94 117 LEU A C 1
ATOM 876 O O . LEU A 1 117 ? 18.062 -4.764 -1.782 1.00 93.94 117 LEU A O 1
ATOM 880 N N . HIS A 1 118 ? 20.039 -5.342 -2.674 1.00 92.75 118 HIS A N 1
ATOM 881 C CA . HIS A 1 118 ? 20.817 -4.990 -1.492 1.00 92.75 118 HIS A CA 1
ATOM 882 C C . HIS A 1 118 ? 21.211 -3.507 -1.496 1.00 92.75 118 HIS A C 1
ATOM 884 O O . HIS A 1 118 ? 21.730 -2.986 -2.477 1.00 92.75 118 HIS A O 1
ATOM 890 N N . GLY A 1 119 ? 20.991 -2.825 -0.373 1.00 87.38 119 GLY A N 1
ATOM 891 C CA . GLY A 1 119 ? 21.386 -1.431 -0.195 1.00 87.38 119 GLY A CA 1
ATOM 892 C C . GLY A 1 119 ? 21.045 -0.923 1.199 1.00 87.38 119 GLY A C 1
ATOM 893 O O . GLY A 1 119 ? 20.094 -1.399 1.828 1.00 87.38 119 GLY A O 1
ATOM 894 N N . VAL A 1 120 ? 21.796 0.062 1.684 1.00 81.94 120 VAL A N 1
ATOM 895 C CA . VAL A 1 120 ? 21.557 0.695 2.990 1.00 81.94 120 VAL A CA 1
ATOM 896 C C . VAL A 1 120 ? 20.228 1.465 3.015 1.00 81.94 120 VAL A C 1
ATOM 898 O O . VAL A 1 120 ? 19.617 1.743 1.979 1.00 81.94 120 VAL A O 1
ATOM 901 N N . THR A 1 121 ? 19.711 1.789 4.199 1.00 81.31 121 THR A N 1
ATOM 902 C CA . THR A 1 121 ? 18.550 2.689 4.325 1.00 81.31 121 THR A CA 1
ATOM 903 C C . THR A 1 121 ? 18.863 4.040 3.679 1.00 81.31 121 THR A C 1
ATOM 905 O O . THR A 1 121 ? 19.985 4.525 3.773 1.00 81.31 121 THR A O 1
ATOM 908 N N . GLY A 1 122 ? 17.892 4.630 2.979 1.00 79.44 122 GLY A N 1
ATOM 909 C CA . GLY A 1 122 ? 18.091 5.889 2.252 1.00 79.44 122 GLY A CA 1
ATOM 910 C C . GLY A 1 122 ? 18.720 5.746 0.860 1.00 79.44 122 GLY A C 1
ATOM 911 O O . GLY A 1 122 ? 18.689 6.703 0.100 1.00 79.44 122 GLY A O 1
ATOM 912 N N . SER A 1 123 ? 19.179 4.557 0.448 1.00 80.81 123 SER A N 1
ATOM 913 C CA . SER A 1 123 ? 19.722 4.332 -0.908 1.00 80.81 123 SER A CA 1
ATOM 914 C C . SER A 1 123 ? 18.668 4.342 -2.033 1.00 80.81 123 SER A C 1
ATOM 916 O O . SER A 1 123 ? 18.978 4.027 -3.179 1.00 80.81 123 SER A O 1
ATOM 918 N N . GLY A 1 124 ? 17.401 4.620 -1.709 1.00 87.12 124 GLY A N 1
ATOM 919 C CA . GLY A 1 124 ? 16.299 4.683 -2.673 1.00 87.12 124 GLY A CA 1
ATOM 920 C C . GLY A 1 124 ? 15.817 3.332 -3.218 1.00 87.12 124 GLY A C 1
ATOM 921 O O . GLY A 1 124 ? 15.281 3.281 -4.316 1.00 87.12 124 GLY A O 1
ATOM 922 N N . LYS A 1 125 ? 15.939 2.228 -2.463 1.00 89.62 125 LYS A N 1
ATOM 923 C CA . LYS A 1 125 ? 15.382 0.914 -2.873 1.00 89.62 125 LYS A CA 1
ATOM 924 C C . LYS A 1 125 ? 13.895 0.979 -3.241 1.00 89.62 125 LYS A C 1
ATOM 926 O O . LYS A 1 125 ? 13.470 0.344 -4.198 1.00 89.62 125 LYS A O 1
ATOM 931 N N . THR A 1 126 ? 13.124 1.779 -2.503 1.00 89.12 126 THR A N 1
ATOM 932 C CA . THR A 1 126 ? 11.701 2.011 -2.780 1.00 89.12 126 THR A CA 1
ATOM 933 C C . THR A 1 126 ? 11.475 2.558 -4.189 1.00 89.12 126 THR A C 1
ATOM 935 O O . THR A 1 126 ? 10.529 2.138 -4.845 1.00 89.12 126 THR A O 1
ATOM 938 N N . GLU A 1 127 ? 12.360 3.422 -4.693 1.00 90.56 127 GLU A N 1
ATOM 939 C CA . GLU A 1 127 ? 12.249 3.944 -6.058 1.00 90.56 127 GLU A CA 1
ATOM 940 C C . GLU A 1 127 ? 12.435 2.849 -7.103 1.00 90.56 127 GLU A C 1
ATOM 942 O O . GLU A 1 127 ? 11.644 2.761 -8.038 1.00 90.56 127 GLU A O 1
ATOM 947 N N . VAL A 1 128 ? 13.394 1.941 -6.908 1.00 94.06 128 VAL A N 1
ATOM 948 C CA . VAL A 1 128 ? 13.570 0.791 -7.809 1.00 94.06 128 VAL A CA 1
ATOM 949 C C . VAL A 1 128 ? 12.294 -0.057 -7.860 1.00 94.06 128 VAL A C 1
ATOM 951 O O . VAL A 1 128 ? 11.854 -0.429 -8.948 1.00 94.06 128 VAL A O 1
ATOM 954 N N . TYR A 1 129 ? 11.644 -0.304 -6.715 1.00 93.56 129 TYR A N 1
ATOM 955 C CA . TYR A 1 129 ? 10.370 -1.033 -6.674 1.00 93.56 129 TYR A CA 1
ATOM 956 C C . TYR A 1 129 ? 9.264 -0.296 -7.431 1.00 93.56 129 TYR A C 1
ATOM 958 O O . TYR A 1 129 ? 8.601 -0.896 -8.276 1.00 93.56 129 TYR A O 1
ATOM 966 N N . LEU A 1 130 ? 9.083 1.002 -7.172 1.00 93.12 130 LEU A N 1
ATOM 967 C CA . LEU A 1 130 ? 8.048 1.815 -7.812 1.00 93.12 130 LEU A CA 1
ATOM 968 C C . LEU A 1 130 ? 8.246 1.913 -9.332 1.00 93.12 130 LEU A C 1
ATOM 970 O O . LEU A 1 130 ? 7.278 1.809 -10.084 1.00 93.12 130 LEU A O 1
ATOM 974 N N . HIS A 1 131 ? 9.488 2.058 -9.799 1.00 93.88 131 HIS A N 1
ATOM 975 C CA . HIS A 1 131 ? 9.803 2.050 -11.227 1.00 93.88 131 HIS A CA 1
ATOM 976 C C . HIS A 1 131 ? 9.571 0.676 -11.870 1.00 93.88 131 HIS A C 1
ATOM 978 O O . HIS A 1 131 ? 9.051 0.611 -12.986 1.00 93.88 131 HIS A O 1
ATOM 984 N N . ALA A 1 132 ? 9.910 -0.419 -11.182 1.00 94.81 132 ALA A N 1
ATOM 985 C CA . ALA A 1 132 ? 9.646 -1.774 -11.667 1.00 94.81 132 ALA A CA 1
ATOM 986 C C . ALA A 1 132 ? 8.138 -2.064 -11.766 1.00 94.81 132 ALA A C 1
ATOM 988 O O . ALA A 1 132 ? 7.676 -2.616 -12.763 1.00 94.81 132 ALA A O 1
ATOM 989 N N . LEU A 1 133 ? 7.361 -1.635 -10.769 1.00 94.94 133 LEU A N 1
ATOM 990 C CA . LEU A 1 133 ? 5.899 -1.717 -10.761 1.00 94.94 133 LEU A CA 1
ATOM 991 C C . LEU A 1 133 ? 5.273 -0.912 -11.900 1.00 94.94 133 LEU A C 1
ATOM 993 O O . LEU A 1 133 ? 4.447 -1.442 -12.635 1.00 94.94 133 LEU A O 1
ATOM 997 N N . ALA A 1 134 ? 5.688 0.344 -12.082 1.00 93.12 134 ALA A N 1
ATOM 998 C CA . ALA A 1 134 ? 5.185 1.179 -13.169 1.00 93.12 134 ALA A CA 1
ATOM 999 C C . ALA A 1 134 ? 5.466 0.544 -14.539 1.00 93.12 134 ALA A C 1
ATOM 1001 O O . ALA A 1 134 ? 4.566 0.444 -15.366 1.00 93.12 134 ALA A O 1
ATOM 1002 N N . ALA A 1 135 ? 6.681 0.031 -14.742 1.00 92.69 135 ALA A N 1
ATOM 1003 C CA . ALA A 1 135 ? 7.051 -0.689 -15.957 1.00 92.69 135 ALA A CA 1
ATOM 1004 C C . ALA A 1 135 ? 6.195 -1.939 -16.199 1.00 92.69 135 ALA A C 1
ATOM 1006 O O . ALA A 1 135 ? 5.794 -2.210 -17.329 1.00 92.69 135 ALA A O 1
ATOM 1007 N N . LEU A 1 136 ? 5.932 -2.706 -15.138 1.00 93.88 136 LEU A N 1
ATOM 1008 C CA . LEU A 1 136 ? 5.105 -3.904 -15.187 1.00 93.88 136 LEU A CA 1
ATOM 1009 C C . LEU A 1 136 ? 3.669 -3.575 -15.608 1.00 93.88 136 LEU A C 1
ATOM 1011 O O . LEU A 1 136 ? 3.128 -4.248 -16.483 1.00 93.88 136 LEU A O 1
ATOM 1015 N N . LEU A 1 137 ? 3.061 -2.579 -14.965 1.00 93.19 137 LEU A N 1
ATOM 1016 C CA . LEU A 1 137 ? 1.661 -2.214 -15.180 1.00 93.19 137 LEU A CA 1
ATOM 1017 C C . LEU A 1 137 ? 1.439 -1.553 -16.548 1.00 93.19 137 LEU A C 1
ATOM 1019 O O . LEU A 1 137 ? 0.397 -1.786 -17.155 1.00 93.19 137 LEU A O 1
ATOM 1023 N N . ASP A 1 138 ? 2.424 -0.797 -17.041 1.00 91.81 138 ASP A N 1
ATOM 1024 C CA . ASP A 1 138 ? 2.424 -0.212 -18.389 1.00 91.81 138 ASP A CA 1
ATOM 1025 C C . ASP A 1 138 ? 2.549 -1.295 -19.476 1.00 91.81 138 ASP A C 1
ATOM 1027 O O . ASP A 1 138 ? 1.781 -1.327 -20.435 1.00 91.81 138 ASP A O 1
ATOM 1031 N N . ALA A 1 139 ? 3.460 -2.257 -19.290 1.00 92.38 139 ALA A N 1
ATOM 1032 C CA . ALA A 1 139 ? 3.668 -3.340 -20.251 1.00 92.38 139 ALA A CA 1
ATOM 1033 C C . ALA A 1 139 ? 2.552 -4.402 -20.240 1.00 92.38 139 ALA A C 1
ATOM 1035 O O . ALA A 1 139 ? 2.351 -5.093 -21.241 1.00 92.38 139 ALA A O 1
ATOM 1036 N N . ARG A 1 140 ? 1.862 -4.587 -19.106 1.00 92.69 140 ARG A N 1
ATOM 1037 C CA . ARG A 1 140 ? 0.818 -5.607 -18.920 1.00 92.69 140 ARG A CA 1
ATOM 1038 C C . ARG A 1 140 ? -0.428 -5.004 -18.262 1.00 92.69 140 ARG A C 1
ATOM 1040 O O . ARG A 1 140 ? -0.503 -4.939 -17.030 1.00 92.69 140 ARG A O 1
ATOM 1047 N N . PRO A 1 141 ? -1.436 -4.608 -19.064 1.00 87.94 141 PRO A N 1
ATOM 1048 C CA . PRO A 1 141 ? -2.661 -3.973 -18.578 1.00 87.94 141 PRO A CA 1
ATOM 1049 C C . PRO A 1 141 ? -3.517 -4.823 -17.636 1.00 87.94 141 PRO A C 1
ATOM 1051 O O . PRO A 1 141 ? -4.420 -4.279 -17.016 1.00 87.94 141 PRO A O 1
ATOM 1054 N N . ASP A 1 142 ? -3.256 -6.119 -17.513 1.00 91.00 142 ASP A N 1
ATOM 1055 C CA . ASP A 1 142 ? -3.937 -7.070 -16.631 1.00 91.00 142 ASP A CA 1
ATOM 1056 C C . ASP A 1 142 ? -3.065 -7.528 -15.447 1.00 91.00 142 ASP A C 1
ATOM 1058 O O . ASP A 1 142 ? -3.534 -8.251 -14.571 1.00 91.00 142 ASP A O 1
ATOM 1062 N N . ALA A 1 143 ? -1.798 -7.103 -15.381 1.00 95.19 143 ALA A N 1
ATOM 1063 C CA . ALA A 1 143 ? -0.904 -7.506 -14.304 1.00 95.19 143 ALA A CA 1
ATOM 1064 C C . ALA A 1 143 ? -1.324 -6.914 -12.953 1.00 95.19 143 ALA A C 1
ATOM 1066 O O . ALA A 1 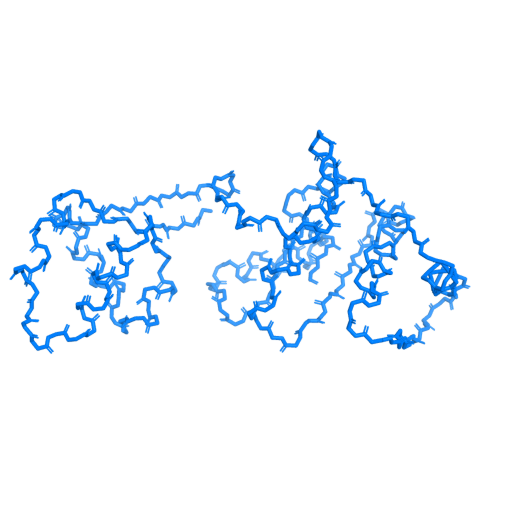143 ? -1.692 -5.738 -12.857 1.00 95.19 143 ALA A O 1
ATOM 1067 N N . GLN A 1 144 ? -1.173 -7.725 -11.906 1.00 96.94 144 GLN A N 1
ATOM 1068 C CA . GLN A 1 144 ? -1.255 -7.314 -10.508 1.00 96.94 144 GLN A CA 1
ATOM 1069 C C . GLN A 1 144 ? 0.114 -7.460 -9.841 1.00 96.94 144 GLN A C 1
ATOM 1071 O O . GLN A 1 144 ? 0.931 -8.290 -10.253 1.00 96.94 144 GLN A O 1
ATOM 1076 N N . ALA A 1 145 ? 0.349 -6.682 -8.790 1.00 96.69 145 ALA A N 1
ATOM 1077 C CA . ALA A 1 145 ? 1.539 -6.793 -7.964 1.00 96.69 145 ALA A CA 1
ATOM 1078 C C . ALA A 1 145 ? 1.187 -6.920 -6.481 1.00 96.69 145 ALA A C 1
ATOM 1080 O O . ALA A 1 145 ? 0.281 -6.249 -5.998 1.00 96.69 145 ALA A O 1
ATOM 1081 N N . LEU A 1 146 ? 1.937 -7.771 -5.780 1.00 96.44 146 LEU A N 1
ATOM 1082 C CA . LEU A 1 146 ? 1.833 -7.982 -4.339 1.00 96.44 146 LEU A CA 1
ATOM 1083 C C . LEU A 1 146 ? 3.073 -7.405 -3.655 1.00 96.44 146 LEU A C 1
ATOM 1085 O O . LEU A 1 146 ? 4.195 -7.809 -3.972 1.00 96.44 146 LEU A O 1
ATOM 1089 N N . VAL A 1 147 ? 2.868 -6.499 -2.704 1.00 93.19 147 VAL A N 1
ATOM 1090 C CA . VAL A 1 147 ? 3.931 -5.859 -1.928 1.00 93.19 147 VAL A CA 1
ATOM 1091 C C . VAL A 1 147 ? 3.778 -6.236 -0.461 1.00 93.19 147 VAL A C 1
ATOM 1093 O O . VAL A 1 147 ? 2.889 -5.773 0.243 1.00 93.19 147 VAL A O 1
ATOM 1096 N N . LEU A 1 148 ? 4.684 -7.083 0.023 1.00 91.38 148 LEU A N 1
ATOM 1097 C CA . LEU A 1 148 ? 4.684 -7.519 1.416 1.00 91.38 148 LEU A CA 1
ATOM 1098 C C . LEU A 1 148 ? 5.584 -6.612 2.254 1.00 91.38 148 LEU A C 1
ATOM 1100 O O . LEU A 1 148 ? 6.773 -6.465 1.965 1.00 91.38 148 LEU A O 1
ATOM 1104 N N . VAL A 1 149 ? 5.020 -6.036 3.315 1.00 86.75 149 VAL A N 1
ATOM 1105 C CA . VAL A 1 149 ? 5.740 -5.198 4.282 1.00 86.75 149 VAL A CA 1
ATOM 1106 C C . VAL A 1 149 ? 5.763 -5.864 5.664 1.00 86.75 149 VAL A C 1
ATOM 1108 O O . VAL A 1 149 ? 4.806 -6.547 6.030 1.00 86.75 149 VAL A O 1
ATOM 1111 N N . PRO A 1 150 ? 6.848 -5.700 6.443 1.00 73.00 150 PRO A N 1
ATOM 1112 C CA . PRO A 1 150 ? 7.034 -6.426 7.701 1.00 73.00 150 PRO A CA 1
ATOM 1113 C C . PRO A 1 150 ? 6.150 -5.938 8.860 1.00 73.00 150 PRO A C 1
ATOM 1115 O O . PRO A 1 150 ? 5.887 -6.711 9.777 1.00 73.00 150 PRO A O 1
ATOM 1118 N N . GLU A 1 151 ? 5.682 -4.685 8.848 1.00 67.94 151 GLU A N 1
ATOM 1119 C CA . GLU A 1 151 ? 4.952 -4.096 9.977 1.00 67.94 151 GLU A CA 1
ATOM 1120 C C . GLU A 1 151 ? 3.756 -3.256 9.524 1.00 67.94 151 GLU A C 1
ATOM 1122 O O . GLU A 1 151 ? 3.872 -2.405 8.642 1.00 67.94 151 GLU A O 1
ATOM 1127 N N . ILE A 1 152 ? 2.614 -3.436 10.200 1.00 61.88 152 ILE A N 1
ATOM 1128 C CA . ILE A 1 152 ? 1.355 -2.736 9.894 1.00 61.88 152 ILE A CA 1
ATOM 1129 C C . ILE A 1 152 ? 1.539 -1.216 9.963 1.00 61.88 152 ILE A C 1
ATOM 1131 O O . ILE A 1 152 ? 1.037 -0.510 9.095 1.00 61.88 152 ILE A O 1
ATOM 1135 N N . ASN A 1 153 ? 2.320 -0.720 10.925 1.00 57.47 153 ASN A N 1
ATOM 1136 C CA . ASN A 1 153 ? 2.559 0.713 11.120 1.00 57.47 153 ASN A CA 1
ATOM 1137 C C . ASN A 1 153 ? 3.292 1.381 9.945 1.00 57.47 153 ASN A C 1
ATOM 1139 O O . ASN A 1 153 ? 3.212 2.597 9.795 1.00 57.47 153 ASN A O 1
ATOM 1143 N N . LEU A 1 154 ? 3.988 0.606 9.105 1.00 61.22 154 LEU A N 1
ATOM 1144 C CA . L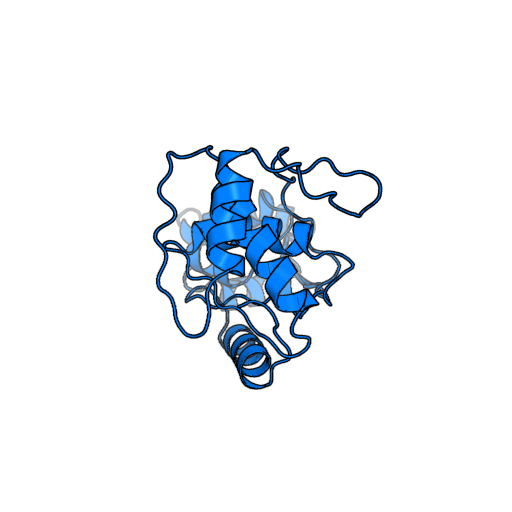EU A 1 154 ? 4.643 1.115 7.899 1.00 61.22 154 LEU A CA 1
ATOM 1145 C C . LEU A 1 154 ? 3.695 1.150 6.692 1.00 61.22 154 LEU A C 1
ATOM 1147 O O . LEU A 1 154 ? 3.980 1.842 5.716 1.00 61.22 154 LEU A O 1
ATOM 1151 N N . THR A 1 155 ? 2.553 0.459 6.768 1.00 64.44 155 THR A N 1
ATOM 1152 C CA . THR A 1 155 ? 1.566 0.372 5.680 1.00 64.44 155 THR A CA 1
ATOM 1153 C C . THR A 1 155 ? 1.063 1.747 5.242 1.00 64.44 155 THR A C 1
ATOM 1155 O O . THR A 1 155 ? 1.140 2.003 4.048 1.00 64.44 155 THR A O 1
ATOM 1158 N N . PRO A 1 156 ? 0.669 2.685 6.132 1.00 72.19 156 PRO A N 1
ATOM 1159 C CA . PRO A 1 156 ? 0.187 3.996 5.689 1.00 72.19 156 PRO A CA 1
ATOM 1160 C C . PRO A 1 156 ? 1.255 4.809 4.946 1.00 72.19 156 PRO A C 1
ATOM 1162 O O . PRO A 1 156 ? 0.954 5.493 3.971 1.00 72.19 156 PRO A O 1
ATOM 1165 N N . GLN A 1 157 ? 2.519 4.722 5.378 1.00 70.88 157 GLN A N 1
ATOM 1166 C CA . GLN A 1 157 ? 3.623 5.448 4.748 1.00 70.88 157 GLN A CA 1
ATOM 1167 C C . GLN A 1 157 ? 3.953 4.879 3.363 1.00 70.88 157 GLN A C 1
ATOM 1169 O O . GLN A 1 157 ? 4.138 5.636 2.408 1.00 70.88 157 GLN A O 1
ATOM 1174 N N . PHE A 1 158 ? 4.022 3.551 3.249 1.00 77.44 158 PHE A N 1
ATOM 1175 C CA . PHE A 1 158 ? 4.229 2.888 1.964 1.00 77.44 158 PHE A CA 1
ATOM 1176 C C . PHE A 1 158 ? 3.039 3.117 1.035 1.00 77.44 158 PHE A C 1
ATOM 1178 O O . PHE A 1 158 ? 3.229 3.532 -0.103 1.00 77.44 158 PHE A O 1
ATOM 1185 N N . GLU A 1 159 ? 1.818 2.939 1.525 1.00 83.81 159 GLU A N 1
ATOM 1186 C CA . GLU A 1 159 ? 0.598 3.165 0.760 1.00 83.81 159 GLU A CA 1
ATOM 1187 C C . GLU A 1 159 ? 0.536 4.596 0.215 1.00 83.81 159 GLU A C 1
ATOM 1189 O O . GLU A 1 159 ? 0.294 4.780 -0.976 1.00 83.81 159 GLU A O 1
ATOM 1194 N N . ALA A 1 160 ? 0.841 5.606 1.035 1.00 83.50 160 ALA A N 1
ATOM 1195 C CA . ALA A 1 160 ? 0.881 6.996 0.589 1.00 83.50 160 ALA A CA 1
ATOM 1196 C C . ALA A 1 160 ? 1.894 7.214 -0.546 1.00 83.50 160 ALA A C 1
ATOM 1198 O O . ALA A 1 160 ? 1.570 7.872 -1.535 1.00 83.50 160 ALA A O 1
ATOM 1199 N N . ALA A 1 161 ? 3.095 6.632 -0.453 1.00 82.62 161 ALA A N 1
ATOM 1200 C CA . ALA A 1 161 ? 4.102 6.731 -1.511 1.00 82.62 161 ALA A CA 1
ATOM 1201 C C . ALA A 1 161 ? 3.626 6.088 -2.827 1.00 82.62 161 ALA A C 1
ATOM 1203 O O . ALA A 1 161 ? 3.840 6.644 -3.905 1.00 82.62 161 ALA A O 1
ATOM 1204 N N . PHE A 1 162 ? 2.941 4.946 -2.744 1.00 88.94 162 PHE A N 1
ATOM 1205 C CA . PHE A 1 162 ? 2.375 4.258 -3.902 1.00 88.94 162 PHE A CA 1
ATOM 1206 C C . PHE A 1 162 ? 1.219 5.048 -4.519 1.00 88.94 162 PHE A C 1
ATOM 1208 O O . PHE A 1 162 ? 1.240 5.328 -5.715 1.00 88.94 162 PHE A O 1
ATOM 1215 N N . ARG A 1 163 ? 0.244 5.479 -3.713 1.00 89.25 163 ARG A N 1
ATOM 1216 C CA . ARG A 1 163 ? -0.873 6.314 -4.178 1.00 89.25 163 ARG A CA 1
ATOM 1217 C C . ARG A 1 163 ? -0.369 7.587 -4.843 1.00 89.25 163 ARG A C 1
ATOM 1219 O O . ARG A 1 163 ? -0.814 7.920 -5.934 1.00 89.25 163 ARG A O 1
ATOM 1226 N N . ALA A 1 164 ? 0.620 8.246 -4.244 1.00 86.31 164 ALA A N 1
ATOM 1227 C CA . ALA A 1 164 ? 1.229 9.436 -4.819 1.00 86.31 164 ALA A CA 1
ATOM 1228 C C . ALA A 1 164 ? 1.933 9.147 -6.157 1.00 86.31 164 ALA A C 1
ATOM 1230 O O . ALA A 1 164 ? 1.789 9.934 -7.092 1.00 86.31 164 ALA A O 1
ATOM 1231 N N . ARG A 1 165 ? 2.663 8.025 -6.275 1.00 87.62 165 ARG A N 1
ATOM 1232 C CA . ARG A 1 165 ? 3.338 7.603 -7.518 1.00 87.62 165 ARG A CA 1
ATOM 1233 C C . ARG A 1 165 ? 2.359 7.308 -8.651 1.00 87.62 165 ARG A C 1
ATOM 1235 O O . ARG A 1 165 ? 2.652 7.637 -9.796 1.00 87.62 165 ARG A O 1
ATOM 1242 N N . PHE A 1 166 ? 1.239 6.664 -8.341 1.00 89.12 166 PHE A N 1
ATOM 1243 C CA . PHE A 1 166 ? 0.289 6.180 -9.342 1.00 89.12 166 PHE A CA 1
ATOM 1244 C C . PHE A 1 166 ? -0.929 7.092 -9.535 1.00 89.12 166 PHE A C 1
ATOM 1246 O O . PHE A 1 166 ? -1.787 6.792 -10.371 1.00 89.12 166 PHE A O 1
ATOM 1253 N N . ALA A 1 167 ? -0.988 8.225 -8.832 1.00 87.31 167 ALA A N 1
ATOM 1254 C CA . ALA A 1 167 ? -2.025 9.236 -8.997 1.00 87.31 167 ALA A CA 1
ATOM 1255 C C . ALA A 1 167 ? -2.169 9.650 -10.473 1.00 87.31 167 ALA A C 1
ATOM 1257 O O . ALA A 1 167 ? -1.195 9.998 -11.143 1.00 87.31 167 ALA A O 1
ATOM 1258 N N . GLY A 1 168 ? -3.395 9.578 -10.994 1.00 83.38 168 GLY A N 1
ATOM 1259 C CA . GLY A 1 168 ? -3.703 9.894 -12.392 1.00 83.38 168 GLY A CA 1
ATOM 1260 C C . GLY A 1 168 ? -3.278 8.834 -13.418 1.00 83.38 168 GLY A C 1
ATOM 1261 O O . GLY A 1 168 ? -3.538 9.023 -14.604 1.00 83.38 168 GLY A O 1
ATOM 1262 N N . THR A 1 169 ? -2.657 7.728 -12.992 1.00 86.75 169 THR A N 1
ATOM 1263 C CA . THR A 1 169 ? -2.353 6.566 -13.857 1.00 86.75 169 THR A CA 1
ATOM 1264 C C . THR A 1 169 ? -3.198 5.345 -13.510 1.00 86.75 169 THR A C 1
ATOM 1266 O O . THR A 1 169 ? -3.625 4.620 -14.404 1.00 86.75 169 THR A O 1
ATOM 1269 N N . LEU A 1 170 ? -3.480 5.139 -12.223 1.00 89.00 170 LEU A N 1
ATOM 1270 C CA . LEU A 1 170 ? -4.391 4.115 -11.730 1.00 89.00 170 LEU A CA 1
ATOM 1271 C C . LEU A 1 170 ? -5.639 4.773 -11.135 1.00 89.00 170 LEU A C 1
ATOM 1273 O O . LEU A 1 170 ? -5.586 5.915 -10.680 1.00 89.00 170 LEU A O 1
ATOM 1277 N N . ALA A 1 171 ? -6.752 4.039 -11.128 1.00 87.38 171 ALA A N 1
ATOM 1278 C CA . ALA A 1 171 ? -7.927 4.432 -10.357 1.00 87.38 171 ALA A CA 1
ATOM 1279 C C . ALA A 1 171 ? -7.604 4.417 -8.852 1.00 87.38 171 ALA A C 1
ATOM 1281 O O . ALA A 1 171 ? -6.792 3.607 -8.399 1.00 87.38 171 ALA A O 1
ATOM 1282 N N . ASP A 1 172 ? -8.257 5.275 -8.069 1.00 80.81 172 ASP A N 1
ATOM 1283 C CA . ASP A 1 172 ? -7.968 5.418 -6.633 1.00 80.81 172 ASP A CA 1
ATOM 1284 C C . ASP A 1 172 ? -8.187 4.118 -5.840 1.00 80.81 172 ASP A C 1
ATOM 1286 O O . ASP A 1 172 ? -7.523 3.864 -4.834 1.00 80.81 172 ASP A O 1
ATOM 1290 N N . ASP A 1 173 ? -9.079 3.250 -6.310 1.00 84.19 173 ASP A N 1
ATOM 1291 C CA . ASP A 1 173 ? -9.397 1.953 -5.712 1.00 84.19 173 ASP A CA 1
ATOM 1292 C C . ASP A 1 173 ? -8.603 0.777 -6.309 1.00 84.19 173 ASP A C 1
ATOM 1294 O O . ASP A 1 173 ? -8.814 -0.377 -5.931 1.00 84.19 173 ASP A O 1
ATOM 1298 N N . ALA A 1 174 ? -7.666 1.052 -7.221 1.00 91.81 174 ALA A N 1
ATOM 1299 C CA . ALA A 1 174 ? -6.771 0.050 -7.793 1.00 91.81 174 ALA A CA 1
ATOM 1300 C C . ALA A 1 174 ? -5.589 -0.297 -6.868 1.00 91.81 174 ALA A C 1
ATOM 1302 O O . ALA A 1 174 ? -4.831 -1.220 -7.167 1.00 91.81 174 ALA A O 1
ATOM 1303 N N . ILE A 1 175 ? -5.411 0.425 -5.761 1.00 93.81 175 ILE A N 1
ATOM 1304 C CA . ILE A 1 175 ? -4.423 0.121 -4.721 1.00 93.81 175 ILE A CA 1
ATOM 1305 C C . ILE A 1 175 ? -5.193 -0.196 -3.443 1.00 93.81 175 ILE A C 1
ATOM 1307 O O . ILE A 1 175 ? -5.943 0.648 -2.946 1.00 93.81 175 ILE A O 1
ATOM 1311 N N . VAL A 1 176 ? -5.012 -1.404 -2.919 1.00 93.69 176 VAL A N 1
ATOM 1312 C CA . VAL A 1 176 ? -5.667 -1.869 -1.690 1.00 93.69 176 VAL A CA 1
ATOM 1313 C C . VAL A 1 176 ? -4.628 -2.400 -0.718 1.00 93.69 176 VAL A C 1
ATOM 1315 O O . VAL A 1 176 ? -3.543 -2.789 -1.127 1.00 93.69 176 VAL A O 1
ATOM 1318 N N . THR A 1 177 ? -4.967 -2.444 0.565 1.00 92.00 177 THR A N 1
ATOM 1319 C CA . THR A 1 177 ? -4.108 -3.013 1.607 1.00 92.00 177 THR A CA 1
ATOM 1320 C C . THR A 1 177 ? -4.832 -4.140 2.333 1.00 92.00 177 THR A C 1
ATOM 1322 O O . THR A 1 177 ? -6.064 -4.186 2.399 1.00 92.00 177 THR A O 1
ATOM 1325 N N . LEU A 1 178 ? -4.072 -5.094 2.870 1.00 90.12 178 LEU A N 1
ATOM 1326 C CA . LEU A 1 178 ? -4.598 -6.200 3.668 1.00 90.12 178 LEU A CA 1
ATOM 1327 C C . LEU A 1 178 ? -3.767 -6.352 4.943 1.00 90.12 178 LEU A C 1
ATOM 1329 O O . LEU A 1 178 ? -2.615 -6.774 4.900 1.00 90.12 178 LEU A O 1
ATOM 1333 N N . HIS A 1 179 ? -4.363 -6.048 6.097 1.00 87.19 179 HIS A N 1
ATOM 1334 C CA . HIS A 1 179 ? -3.741 -6.267 7.404 1.00 87.19 179 HIS A CA 1
ATOM 1335 C C . HIS A 1 179 ? -4.774 -6.610 8.483 1.00 87.19 179 HIS A C 1
ATOM 1337 O O . HIS A 1 179 ? -5.983 -6.454 8.299 1.00 87.19 179 HIS A O 1
ATOM 1343 N N . SER A 1 180 ? -4.298 -7.091 9.634 1.00 82.62 180 SER A N 1
ATOM 1344 C CA . SER A 1 180 ? -5.158 -7.524 10.746 1.00 82.62 180 SER A CA 1
ATOM 1345 C C . SER A 1 180 ? -5.942 -6.385 11.405 1.00 82.62 180 SER A C 1
ATOM 1347 O O . SER A 1 180 ? -6.980 -6.640 12.003 1.00 82.62 180 SER A O 1
ATOM 1349 N N . GLY A 1 181 ? -5.462 -5.145 11.280 1.00 82.50 181 GLY A N 1
ATOM 1350 C CA . GLY A 1 181 ? -6.152 -3.947 11.773 1.00 82.50 181 GLY A CA 1
ATOM 1351 C C . GLY A 1 181 ? -7.390 -3.510 10.972 1.00 82.50 181 GLY A C 1
ATOM 1352 O O . GLY A 1 181 ? -8.126 -2.658 11.458 1.00 82.50 181 GLY A O 1
ATOM 1353 N N . LEU A 1 182 ? -7.635 -4.066 9.777 1.00 81.50 182 LEU A N 1
ATOM 1354 C CA . LEU A 1 182 ? -8.800 -3.698 8.962 1.00 81.50 182 LEU A CA 1
ATOM 1355 C C . LEU A 1 182 ? -10.099 -4.263 9.538 1.00 81.50 182 LEU A C 1
ATOM 1357 O O . LEU A 1 182 ? -10.144 -5.392 10.038 1.00 81.50 182 LEU A O 1
ATOM 1361 N N . ALA A 1 183 ? -11.191 -3.513 9.378 1.00 84.38 183 ALA A N 1
ATOM 1362 C CA . ALA A 1 183 ? -12.524 -4.038 9.641 1.00 84.38 183 ALA A CA 1
ATOM 1363 C C . ALA A 1 183 ? -12.833 -5.214 8.696 1.00 84.38 183 ALA A C 1
ATOM 1365 O O . ALA A 1 183 ? -12.420 -5.230 7.537 1.00 84.38 183 ALA A O 1
ATOM 1366 N N . GLU A 1 184 ? -13.608 -6.199 9.157 1.00 81.88 184 GLU A N 1
ATOM 1367 C CA . GLU A 1 184 ? -13.852 -7.430 8.391 1.00 81.88 184 GLU A CA 1
ATOM 1368 C C . GLU A 1 184 ? -14.479 -7.170 7.013 1.00 81.88 184 GLU A C 1
ATOM 1370 O O . GLU A 1 184 ? -14.027 -7.731 6.015 1.00 81.88 184 GLU A O 1
ATOM 1375 N N . GLY A 1 185 ? -15.462 -6.266 6.939 1.00 85.88 185 GLY A N 1
ATOM 1376 C CA . GLY A 1 185 ? -16.087 -5.884 5.673 1.00 85.88 185 GLY A CA 1
ATOM 1377 C C . GLY A 1 185 ? -15.129 -5.163 4.720 1.00 85.88 185 GLY A C 1
ATOM 1378 O O . GLY A 1 185 ? -15.223 -5.331 3.510 1.00 85.88 185 GLY A O 1
ATOM 1379 N N . GLU A 1 186 ? -14.183 -4.388 5.247 1.00 85.50 186 GLU A N 1
ATOM 1380 C CA . GLU A 1 186 ? -13.150 -3.733 4.443 1.00 85.50 186 GLU A CA 1
ATOM 1381 C C . GLU A 1 186 ? -12.133 -4.738 3.914 1.00 85.50 186 GLU A C 1
ATOM 1383 O O . GLU A 1 186 ? -11.889 -4.790 2.711 1.00 85.50 186 GLU A O 1
ATOM 1388 N N 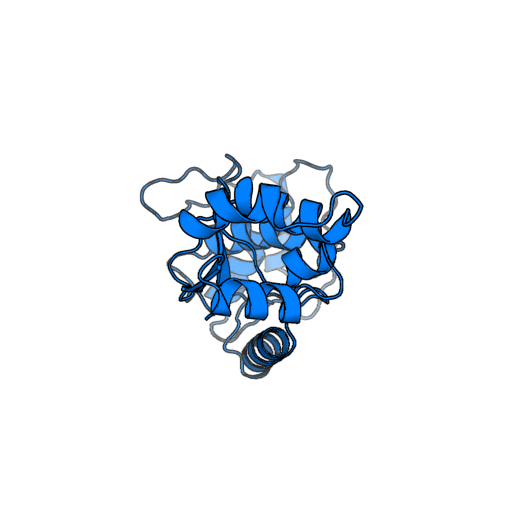. ARG A 1 187 ? -11.637 -5.624 4.781 1.00 87.56 187 ARG A N 1
ATOM 1389 C CA . ARG A 1 187 ? -10.765 -6.731 4.388 1.00 87.56 187 ARG A CA 1
ATOM 1390 C C . ARG A 1 187 ? -11.413 -7.604 3.310 1.00 87.56 187 ARG A C 1
ATOM 1392 O O . ARG A 1 187 ? -10.740 -7.979 2.356 1.00 87.56 187 ARG A O 1
ATOM 1399 N N . ALA A 1 188 ? -12.708 -7.903 3.431 1.00 90.50 188 ALA A N 1
ATOM 1400 C CA . ALA A 1 188 ? -13.453 -8.669 2.433 1.00 90.50 188 ALA A CA 1
ATOM 1401 C C . ALA A 1 188 ? -13.562 -7.932 1.087 1.00 90.50 188 ALA A C 1
ATOM 1403 O O . ALA A 1 188 ? -13.363 -8.548 0.041 1.00 90.50 188 ALA A O 1
ATOM 1404 N N . ARG A 1 189 ? -13.825 -6.616 1.096 1.00 93.31 189 ARG A N 1
ATOM 1405 C CA . ARG A 1 189 ? -13.835 -5.794 -0.127 1.00 93.31 189 ARG A CA 1
ATOM 1406 C C . ARG A 1 189 ? -12.464 -5.758 -0.800 1.00 93.31 189 ARG A C 1
ATOM 1408 O O . ARG A 1 189 ? -12.391 -5.980 -2.005 1.00 93.31 189 ARG A O 1
ATOM 1415 N N . ASN A 1 190 ? -11.397 -5.540 -0.034 1.00 94.44 190 ASN A N 1
ATOM 1416 C CA . ASN A 1 190 ? -10.029 -5.481 -0.558 1.00 94.44 190 ASN A CA 1
ATOM 1417 C C . ASN A 1 190 ? -9.599 -6.843 -1.116 1.00 94.44 190 ASN A C 1
ATOM 1419 O O . ASN A 1 190 ? -9.042 -6.920 -2.209 1.00 94.44 190 ASN A O 1
ATOM 1423 N N . TRP A 1 191 ? -9.942 -7.929 -0.417 1.00 95.25 191 TRP A N 1
ATOM 1424 C CA . TRP A 1 191 ? -9.722 -9.287 -0.906 1.00 95.25 191 TRP A CA 1
ATOM 1425 C C . TRP A 1 191 ? -10.476 -9.552 -2.212 1.00 95.25 191 TRP A C 1
ATOM 1427 O O . TRP A 1 191 ? -9.893 -10.083 -3.152 1.00 95.25 191 TRP A O 1
ATOM 1437 N N . LEU A 1 192 ? -11.746 -9.148 -2.308 1.00 95.25 192 LEU A N 1
ATOM 1438 C CA . LEU A 1 192 ? -12.532 -9.321 -3.529 1.00 95.25 192 LEU A CA 1
ATOM 1439 C C . LEU A 1 192 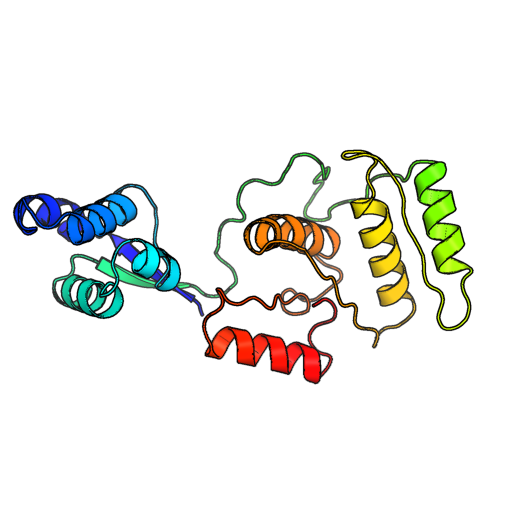? -11.956 -8.497 -4.688 1.00 95.25 192 LEU A C 1
ATOM 1441 O O . LEU A 1 192 ? -11.876 -8.997 -5.809 1.00 95.25 192 LEU A O 1
ATOM 1445 N N . ALA A 1 193 ? -11.520 -7.262 -4.432 1.00 95.25 193 ALA A N 1
ATOM 1446 C CA . ALA A 1 193 ? -10.867 -6.423 -5.433 1.00 95.25 193 ALA A CA 1
ATOM 1447 C C . ALA A 1 193 ? -9.567 -7.063 -5.948 1.00 95.25 193 ALA A C 1
ATOM 1449 O O . ALA A 1 193 ? -9.339 -7.085 -7.157 1.00 95.25 193 ALA A O 1
ATOM 1450 N N . ALA A 1 194 ? -8.757 -7.642 -5.059 1.00 96.56 194 ALA A N 1
ATOM 1451 C CA . ALA A 1 194 ? -7.573 -8.410 -5.437 1.00 96.56 194 ALA A CA 1
ATOM 1452 C C . ALA A 1 194 ? -7.942 -9.665 -6.242 1.00 96.56 194 ALA A C 1
ATOM 1454 O O . ALA A 1 194 ? -7.400 -9.888 -7.318 1.00 96.56 194 ALA A O 1
ATOM 1455 N N . HIS A 1 195 ? -8.909 -10.451 -5.768 1.00 96.62 195 HIS A N 1
ATOM 1456 C CA . HIS A 1 195 ? -9.334 -11.696 -6.408 1.00 96.62 195 HIS A CA 1
ATOM 1457 C C . HIS A 1 195 ? -9.925 -11.490 -7.812 1.00 96.62 195 HIS A C 1
ATOM 1459 O O . HIS A 1 195 ? -9.769 -12.341 -8.681 1.00 96.62 195 HIS A O 1
ATOM 1465 N N . THR A 1 196 ? -10.595 -10.359 -8.039 1.00 95.31 196 THR A N 1
ATOM 1466 C CA . THR A 1 196 ? -11.248 -10.020 -9.316 1.00 95.31 196 THR A CA 1
ATOM 1467 C C . THR A 1 196 ? -10.359 -9.227 -10.277 1.00 95.31 196 THR A C 1
ATOM 1469 O O . THR A 1 196 ? -10.817 -8.863 -11.357 1.00 95.31 196 THR A O 1
ATOM 1472 N N . GLY A 1 197 ? -9.109 -8.926 -9.907 1.00 94.38 197 GLY A N 1
ATOM 1473 C CA . GLY A 1 197 ? -8.196 -8.131 -10.736 1.00 94.38 197 GLY A CA 1
ATOM 1474 C C . GLY A 1 197 ? -8.458 -6.619 -10.724 1.00 94.38 197 GLY A C 1
ATOM 1475 O O . GLY A 1 197 ? -7.746 -5.874 -11.396 1.00 94.38 197 GLY A O 1
ATOM 1476 N N . ARG A 1 198 ? -9.452 -6.141 -9.959 1.00 94.25 198 ARG A N 1
ATOM 1477 C CA . ARG A 1 198 ? -9.748 -4.705 -9.813 1.00 94.25 198 ARG A CA 1
ATOM 1478 C C . ARG A 1 198 ? -8.612 -3.973 -9.101 1.00 94.25 198 ARG A C 1
ATOM 1480 O O . ARG A 1 198 ? -8.216 -2.895 -9.532 1.00 94.25 198 ARG A O 1
ATOM 1487 N N . ALA A 1 199 ? -8.070 -4.570 -8.038 1.00 96.00 199 ALA A N 1
ATOM 1488 C CA . ALA A 1 199 ? -6.857 -4.068 -7.410 1.00 96.00 199 ALA A CA 1
ATOM 1489 C C . ALA A 1 199 ? -5.644 -4.449 -8.266 1.00 96.00 199 ALA A C 1
ATOM 1491 O O . ALA A 1 199 ? -5.400 -5.623 -8.528 1.00 96.00 199 ALA A O 1
ATOM 1492 N N . ARG A 1 200 ? -4.873 -3.455 -8.695 1.00 95.94 200 ARG A N 1
ATOM 1493 C CA . ARG A 1 200 ? -3.634 -3.604 -9.465 1.00 95.94 200 ARG A CA 1
ATOM 1494 C C . ARG A 1 200 ? -2.412 -3.747 -8.562 1.00 95.94 200 ARG A C 1
ATOM 1496 O O . ARG A 1 200 ? -1.441 -4.386 -8.960 1.00 95.94 200 ARG A O 1
ATOM 1503 N N . ILE A 1 201 ? -2.472 -3.187 -7.355 1.00 96.25 201 ILE A N 1
ATOM 1504 C CA . ILE A 1 201 ? -1.439 -3.311 -6.323 1.00 96.25 201 ILE A CA 1
ATOM 1505 C C . ILE A 1 201 ? -2.113 -3.703 -5.002 1.00 96.25 201 ILE A C 1
ATOM 1507 O O . ILE A 1 201 ? -3.121 -3.097 -4.628 1.00 96.25 201 ILE A O 1
ATOM 1511 N N . VAL A 1 202 ? -1.561 -4.722 -4.337 1.00 95.25 202 VAL A N 1
ATOM 1512 C CA . VAL A 1 202 ? -2.027 -5.294 -3.061 1.00 95.25 202 VAL A CA 1
ATOM 1513 C C . VAL A 1 202 ? -0.909 -5.274 -2.029 1.00 95.25 202 VAL A C 1
ATOM 1515 O O . VAL A 1 202 ? 0.230 -5.628 -2.416 1.00 95.25 202 VAL A O 1
#

Foldseek 3Di:
DFKWKAFDPVLLVCVVPVDDPPNQLSVQLSVVNVVDRTDGPLRNCVSPVCSVVVSVVCVVVVRIDIDDDDPPDDPQDDDDPPFDDDPLAGDQDDDDPVLVVVLVVVVVDDDDDDDDDDDDPPNPPVSSVLVNLVVCCVVDVLAAEEDDDDDPVCCSVSQVVNCNNCGPPADSLLAADADPSDDPVRNVVRVVCVVVSVRRYD

InterPro domains:
  IPR006935 Helicase/UvrB, N-terminal [PF04851] (95-171)
  IPR014001 Helicase superfamily 1/2, ATP-binding domain [PS51192] (106-202)
  IPR027417 P-loop containing nucleoside triphosphate hydrolase [G3DSA:3.40.50.300] (83-202)
  IPR027417 P-loop containing nucleoside triphosphate hydrolase [SSF52540] (92-202)

Radius of gyration: 21.55 Å; chains: 1; bounding box: 51×38×59 Å

Sequence (202 aa):
PELRYRLTETGRAALPDALPARGAALRRLAQALADTDSLTLPDARVLHPKAAATLDDWAARGWVAIEEIGWTDAPVPKAVDNLSTTSGRTVPPALTDQQAEALDAIRAARGFAPFLLHGVTGSGKTEVYLHALAALLDARPDAQALVLVPEINLTPQFEAAFRARFAGTLADDAIVTLHSGLAEGERARNWLAAHTGRARIV